Protein AF-A0A0G1J359-F1 (afdb_monomer_lite)

Radius of gyration: 25.34 Å; chains: 1; bounding box: 53×38×70 Å

Foldseek 3Di:
DVVCVVVVVVVVVVVVVVVVVVCVVPVLLFLLCLLVVVVVVCVVPVVPDDPVNVVLVCLLCCLSCQLVPDQFPQDSVVSPVSNVSNNVSSNVSSVVSLVVVLVPDPDPVVNVCSVVVSCVRPVVVVVVVVCVVDPPADQEDADVVNLVVLVVLLPDDADAAEDQQADQVLLVVCNVPPPDYQSNDLADPVSCVSNVHHYQDGRNRVCVRVVHPCVVSNVVSVVVVVVVVVD

Structure (mmCIF, N/CA/C/O backbone):
data_AF-A0A0G1J359-F1
#
_entry.id   AF-A0A0G1J359-F1
#
loop_
_atom_site.group_PDB
_atom_site.id
_atom_site.type_symbol
_atom_site.label_atom_id
_atom_site.label_alt_id
_atom_site.label_comp_id
_atom_site.label_asym_id
_atom_site.label_entity_id
_atom_site.label_seq_id
_atom_site.pdbx_PDB_ins_code
_atom_site.Cartn_x
_atom_site.Cartn_y
_atom_site.Cartn_z
_atom_site.occupancy
_atom_site.B_iso_or_equiv
_atom_site.auth_seq_id
_atom_site.auth_comp_id
_atom_site.auth_asym_id
_atom_site.auth_atom_id
_atom_site.pdbx_PDB_model_num
ATOM 1 N N . MET A 1 1 ? 18.765 -4.773 14.993 1.00 67.62 1 MET A N 1
ATOM 2 C CA . MET A 1 1 ? 18.042 -6.062 14.861 1.00 67.62 1 MET A CA 1
ATOM 3 C C . MET A 1 1 ? 18.824 -7.062 14.023 1.00 67.62 1 MET A C 1
ATOM 5 O O . MET A 1 1 ? 19.203 -8.093 14.563 1.00 67.62 1 MET A O 1
ATOM 9 N N . THR A 1 2 ? 19.159 -6.736 12.770 1.00 75.12 2 THR A N 1
ATOM 10 C CA . THR A 1 2 ? 19.941 -7.606 11.869 1.00 75.12 2 THR A CA 1
ATOM 11 C C . THR A 1 2 ? 21.286 -8.022 12.468 1.00 75.12 2 THR A C 1
ATOM 13 O O . THR A 1 2 ? 21.625 -9.195 12.429 1.00 75.12 2 THR A O 1
ATOM 16 N N . ASN A 1 3 ? 21.981 -7.113 13.161 1.00 83.50 3 ASN A N 1
ATOM 17 C CA . ASN A 1 3 ? 23.259 -7.413 13.824 1.00 83.50 3 ASN A CA 1
ATOM 18 C C . ASN A 1 3 ? 23.142 -8.467 14.944 1.00 83.50 3 ASN A C 1
ATOM 20 O O . ASN A 1 3 ? 24.061 -9.255 15.128 1.00 83.50 3 ASN A O 1
ATOM 24 N N . TYR A 1 4 ? 22.016 -8.531 15.672 1.00 87.12 4 TYR A N 1
ATOM 25 C CA . TYR A 1 4 ? 21.808 -9.559 16.707 1.00 87.12 4 TYR A CA 1
ATOM 26 C C . TYR A 1 4 ? 21.518 -10.928 16.098 1.00 87.12 4 TYR A C 1
ATOM 28 O O . TYR A 1 4 ? 21.987 -11.933 16.621 1.00 87.12 4 TYR A O 1
ATOM 36 N N . ARG A 1 5 ? 20.785 -10.960 14.978 1.00 83.69 5 ARG A N 1
ATOM 37 C CA . ARG A 1 5 ? 20.551 -12.185 14.208 1.00 83.69 5 ARG A CA 1
ATOM 38 C C . ARG A 1 5 ? 21.849 -12.696 13.578 1.00 83.69 5 ARG A C 1
ATOM 40 O O . ARG A 1 5 ? 22.154 -13.869 13.723 1.00 83.69 5 ARG A O 1
ATOM 47 N N . LEU A 1 6 ? 22.627 -11.815 12.944 1.00 86.44 6 LEU A N 1
ATOM 48 C CA . LEU A 1 6 ? 23.925 -12.153 12.344 1.00 86.44 6 LEU A CA 1
ATOM 49 C C . LEU A 1 6 ? 24.953 -12.607 13.392 1.00 86.44 6 LEU A C 1
ATOM 51 O O . LEU A 1 6 ? 25.769 -13.473 13.108 1.00 86.44 6 LEU A O 1
ATOM 55 N N . GLY A 1 7 ? 24.882 -12.069 14.613 1.00 88.12 7 GLY A N 1
ATOM 56 C CA . GLY A 1 7 ? 25.705 -12.502 15.745 1.00 88.12 7 GLY A CA 1
ATOM 57 C C . GLY A 1 7 ? 25.168 -13.710 16.523 1.00 88.12 7 GLY A C 1
ATOM 58 O O . GLY A 1 7 ? 25.724 -14.023 17.570 1.00 88.12 7 GLY A O 1
ATOM 59 N N . ASN A 1 8 ? 24.081 -14.360 16.080 1.00 88.44 8 ASN A N 1
ATOM 60 C CA . ASN A 1 8 ? 23.408 -15.471 16.779 1.00 88.44 8 ASN A CA 1
ATOM 61 C C . ASN A 1 8 ? 22.953 -15.168 18.228 1.00 88.44 8 ASN A C 1
ATOM 63 O O . ASN A 1 8 ? 22.734 -16.077 19.030 1.00 88.44 8 ASN A O 1
ATOM 67 N N . ILE A 1 9 ? 22.743 -13.894 18.580 1.00 93.50 9 ILE A N 1
ATOM 68 C CA . ILE A 1 9 ? 22.302 -13.467 19.918 1.00 93.50 9 ILE A CA 1
ATOM 69 C C . ILE A 1 9 ? 20.769 -13.406 19.959 1.00 93.50 9 ILE A C 1
ATOM 71 O O . ILE A 1 9 ? 20.152 -12.335 19.978 1.00 93.50 9 ILE A O 1
ATOM 75 N N . TRP A 1 10 ? 20.133 -14.576 19.985 1.00 89.94 10 TRP A N 1
ATOM 76 C CA . TRP A 1 10 ? 18.672 -14.703 19.915 1.00 89.94 10 TRP A CA 1
ATOM 77 C C . TRP A 1 10 ? 17.932 -14.071 21.096 1.00 89.94 10 TRP A C 1
ATOM 79 O O . TRP A 1 10 ? 16.883 -13.458 20.897 1.00 89.94 10 TRP A O 1
ATOM 89 N N . ALA A 1 11 ? 18.522 -14.111 22.294 1.00 92.75 11 ALA A N 1
ATOM 90 C CA . ALA A 1 11 ? 17.959 -13.490 23.495 1.00 92.75 11 ALA A CA 1
ATOM 91 C C . ALA A 1 11 ? 17.727 -11.974 23.344 1.00 92.75 11 ALA A C 1
ATOM 93 O O . ALA A 1 11 ? 16.804 -11.431 23.941 1.00 92.75 11 ALA A O 1
ATOM 94 N N . LYS A 1 12 ? 18.537 -11.288 22.521 1.00 90.44 12 LYS A N 1
ATOM 95 C CA . LYS A 1 12 ? 18.349 -9.864 22.183 1.00 90.44 12 LYS A CA 1
ATOM 96 C C . LYS A 1 12 ? 17.575 -9.674 20.882 1.00 90.44 12 LYS A C 1
ATOM 98 O O . LYS A 1 12 ? 16.849 -8.692 20.741 1.00 90.44 12 LYS A O 1
ATOM 103 N N . ALA A 1 13 ? 17.718 -10.596 19.930 1.00 90.88 13 ALA A N 1
ATOM 104 C CA . ALA A 1 13 ? 17.029 -10.515 18.649 1.00 90.88 13 ALA A CA 1
ATOM 105 C C . ALA A 1 13 ? 15.505 -10.611 18.813 1.00 90.88 13 ALA A C 1
ATOM 107 O O . ALA A 1 13 ? 14.798 -9.759 18.281 1.00 90.88 13 ALA A O 1
ATOM 108 N N . VAL A 1 14 ? 15.003 -11.594 19.572 1.00 92.19 14 VAL A N 1
ATOM 109 C CA . VAL A 1 14 ? 13.556 -11.835 19.720 1.00 92.19 14 VAL A CA 1
ATOM 110 C C . VAL A 1 14 ? 12.824 -10.620 20.310 1.00 92.19 14 VAL A C 1
ATOM 112 O O . VAL A 1 14 ? 11.906 -10.131 19.650 1.00 92.19 14 VAL A O 1
ATOM 115 N N . PRO A 1 15 ? 13.233 -10.045 21.462 1.00 93.94 15 PRO A N 1
ATOM 116 C CA . PRO A 1 15 ? 12.584 -8.845 21.989 1.00 93.94 15 PRO A CA 1
ATOM 117 C C . PRO A 1 15 ? 12.660 -7.657 21.028 1.00 93.94 15 PRO A C 1
ATOM 119 O O . PRO A 1 15 ? 11.689 -6.922 20.887 1.00 93.94 15 PRO A O 1
ATOM 122 N N . ALA A 1 16 ? 13.783 -7.481 20.324 1.00 92.81 16 ALA A N 1
ATOM 123 C CA . ALA A 1 16 ? 13.933 -6.380 19.378 1.00 92.81 16 ALA A CA 1
ATOM 124 C C . ALA A 1 16 ? 12.963 -6.501 18.188 1.00 92.81 16 ALA A C 1
ATOM 126 O O . ALA A 1 16 ? 12.346 -5.508 17.806 1.00 92.81 16 ALA A O 1
ATOM 127 N N . TYR A 1 17 ? 12.777 -7.709 17.642 1.00 90.94 17 TYR A N 1
ATOM 128 C CA . TYR A 1 17 ? 11.781 -7.961 16.596 1.00 90.94 17 TYR A CA 1
ATOM 129 C C . TYR A 1 17 ? 10.345 -7.797 17.104 1.00 90.94 17 TYR A C 1
ATOM 131 O O . TYR A 1 17 ? 9.524 -7.230 16.389 1.00 90.94 17 TYR A O 1
ATOM 139 N N . LEU A 1 18 ? 10.041 -8.221 18.336 1.00 91.69 18 LEU A N 1
ATOM 140 C CA . LEU A 1 18 ? 8.723 -8.006 18.945 1.00 91.69 18 LEU A CA 1
ATOM 141 C C . LEU A 1 18 ? 8.413 -6.517 19.133 1.00 91.69 18 LEU A C 1
ATOM 143 O O . LEU A 1 18 ? 7.304 -6.084 18.837 1.00 91.69 18 LEU A O 1
ATOM 147 N N . VAL A 1 19 ? 9.392 -5.721 19.571 1.00 94.19 19 VAL A N 1
ATOM 148 C CA . VAL A 1 19 ? 9.241 -4.263 19.692 1.00 94.19 19 VAL A CA 1
ATOM 149 C C . VAL A 1 19 ? 9.030 -3.628 18.320 1.00 94.19 19 VAL A C 1
ATOM 151 O O . VAL A 1 19 ? 8.120 -2.820 18.162 1.00 94.19 19 VAL A O 1
ATOM 154 N N . ALA A 1 20 ? 9.812 -4.014 17.311 1.00 91.56 20 ALA A N 1
ATOM 155 C CA . ALA A 1 20 ? 9.628 -3.506 15.954 1.00 91.56 20 ALA A CA 1
ATOM 156 C C . ALA A 1 20 ? 8.256 -3.877 15.378 1.00 91.56 20 ALA A C 1
ATOM 158 O O . ALA A 1 20 ? 7.594 -3.029 14.782 1.00 91.56 20 ALA A O 1
ATOM 159 N N . PHE A 1 21 ? 7.800 -5.108 15.613 1.00 89.56 21 PHE A N 1
ATOM 160 C CA . PHE A 1 21 ? 6.461 -5.545 15.240 1.00 89.56 21 PHE A CA 1
ATOM 161 C C . PHE A 1 21 ? 5.382 -4.739 15.968 1.00 89.56 21 PHE A C 1
ATOM 163 O O . PHE A 1 21 ? 4.437 -4.287 15.333 1.00 89.56 21 PHE A O 1
ATOM 170 N N . ALA A 1 22 ? 5.531 -4.496 17.271 1.00 91.88 22 ALA A N 1
ATOM 171 C CA . ALA A 1 22 ? 4.583 -3.696 18.040 1.00 91.88 22 ALA A CA 1
ATOM 172 C C . ALA A 1 22 ? 4.518 -2.247 17.535 1.00 91.88 22 ALA A C 1
ATOM 174 O O . ALA A 1 22 ? 3.424 -1.720 17.349 1.00 91.88 22 ALA A O 1
ATOM 175 N N . ILE A 1 23 ? 5.667 -1.623 17.253 1.00 93.12 23 ILE A N 1
ATOM 176 C CA . ILE A 1 23 ? 5.738 -0.277 16.665 1.00 93.12 23 ILE A CA 1
ATOM 177 C C . ILE A 1 23 ? 5.053 -0.260 15.298 1.00 93.12 23 ILE A C 1
ATOM 179 O O . ILE A 1 23 ? 4.238 0.622 15.039 1.00 93.12 23 ILE A O 1
ATOM 183 N N . PHE A 1 24 ? 5.341 -1.242 14.442 1.00 90.25 24 PHE A N 1
ATOM 184 C CA . PHE A 1 24 ? 4.700 -1.370 13.137 1.00 90.25 24 PHE A CA 1
ATOM 185 C C . PHE A 1 24 ? 3.180 -1.534 13.272 1.00 90.25 24 PHE A C 1
ATOM 187 O O . PHE A 1 24 ? 2.424 -0.784 12.658 1.00 90.25 24 PHE A O 1
ATOM 194 N N . TRP A 1 25 ? 2.723 -2.473 14.099 1.00 90.12 25 TRP A N 1
ATOM 195 C CA . TRP A 1 25 ? 1.307 -2.785 14.269 1.00 90.12 25 TRP A CA 1
ATOM 196 C C . TRP A 1 25 ? 0.531 -1.602 14.850 1.00 90.12 25 TRP A C 1
ATOM 198 O O . TRP A 1 25 ? -0.451 -1.153 14.263 1.00 90.12 25 TRP A O 1
ATOM 208 N N . VAL A 1 26 ? 0.992 -1.051 15.976 1.00 90.81 26 VAL A N 1
ATOM 209 C CA . VAL A 1 26 ? 0.337 0.078 16.653 1.00 90.81 26 VAL A CA 1
ATOM 210 C C . VAL A 1 26 ? 0.420 1.343 15.803 1.00 90.81 26 VAL A C 1
ATOM 212 O O . VAL A 1 26 ? -0.586 2.033 15.636 1.00 90.81 26 VAL A O 1
ATOM 215 N N . GLY A 1 27 ? 1.590 1.618 15.222 1.00 89.44 27 GLY A N 1
ATOM 216 C CA . GLY A 1 27 ? 1.817 2.785 14.375 1.00 89.44 27 GLY A CA 1
ATOM 217 C C . GLY A 1 27 ? 0.905 2.803 13.152 1.00 89.44 27 GLY A C 1
ATOM 218 O O . GLY A 1 27 ? 0.300 3.831 12.861 1.00 89.44 27 GLY A O 1
ATOM 219 N N . ASN A 1 28 ? 0.730 1.662 12.478 1.00 89.88 28 ASN A N 1
ATOM 220 C CA . ASN A 1 28 ? -0.157 1.592 11.316 1.00 89.88 28 ASN A CA 1
ATOM 221 C C . ASN A 1 28 ? -1.649 1.549 11.687 1.00 89.88 28 ASN A C 1
ATOM 223 O O . ASN A 1 28 ? -2.484 2.013 10.909 1.00 89.88 28 ASN A O 1
ATOM 227 N N . MET A 1 29 ? -2.019 1.017 12.857 1.00 92.12 29 MET A N 1
ATOM 228 C CA . MET A 1 29 ? -3.419 1.021 13.300 1.00 92.12 29 MET A CA 1
ATOM 229 C C . MET A 1 29 ? -3.933 2.447 13.548 1.00 92.12 29 MET A C 1
ATOM 231 O O . MET A 1 29 ? -5.082 2.755 13.212 1.00 92.12 29 MET A O 1
ATOM 235 N N . GLY A 1 30 ? -3.100 3.337 14.096 1.00 92.31 30 GLY A N 1
ATOM 236 C CA . GLY A 1 30 ? -3.518 4.692 14.463 1.00 92.31 30 GLY A CA 1
ATOM 237 C C . GLY A 1 30 ? -4.715 4.663 15.423 1.00 92.31 30 GLY A C 1
ATOM 238 O O . GLY A 1 30 ? -4.771 3.845 16.341 1.00 92.31 30 GLY A O 1
ATOM 239 N N . THR A 1 31 ? -5.733 5.495 15.185 1.00 94.19 31 THR A N 1
ATOM 240 C CA . THR A 1 31 ? -6.965 5.520 16.004 1.00 94.19 31 THR A CA 1
ATOM 241 C C . THR A 1 31 ? -7.802 4.241 15.915 1.00 94.19 31 THR A C 1
ATOM 243 O O . THR A 1 31 ? -8.645 3.992 16.777 1.00 94.19 31 THR A O 1
ATOM 246 N N . ARG A 1 32 ? -7.536 3.362 14.939 1.00 95.38 32 ARG A N 1
ATOM 247 C CA . ARG A 1 32 ? -8.239 2.076 14.790 1.00 95.38 32 ARG A CA 1
ATOM 248 C C . ARG A 1 32 ? -7.941 1.107 15.934 1.00 95.38 32 ARG A C 1
ATOM 250 O O . ARG A 1 32 ? -8.687 0.151 16.132 1.00 95.38 32 ARG A O 1
ATOM 257 N N . ILE A 1 33 ? -6.901 1.371 16.727 1.00 95.38 33 ILE A N 1
ATOM 258 C CA . ILE A 1 33 ? -6.563 0.577 17.913 1.00 95.38 33 ILE A CA 1
ATOM 259 C C . ILE A 1 33 ? -7.680 0.565 18.972 1.00 95.38 33 ILE A C 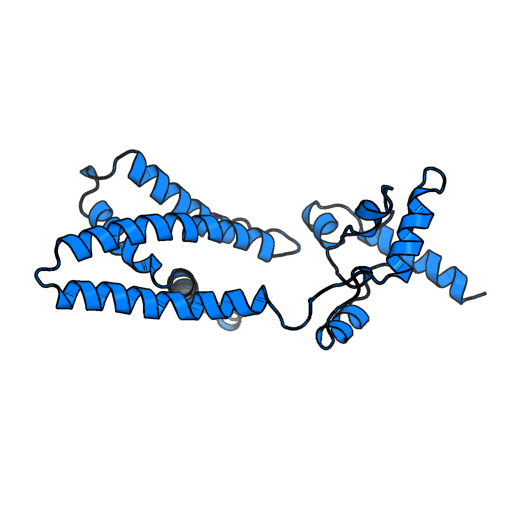1
ATOM 261 O O . ILE A 1 33 ? -7.743 -0.346 19.791 1.00 95.38 33 ILE A O 1
ATOM 265 N N . ILE A 1 34 ? -8.626 1.513 18.922 1.00 95.69 34 ILE A N 1
ATOM 266 C CA . ILE A 1 34 ? -9.806 1.539 19.805 1.00 95.69 34 ILE A CA 1
ATOM 267 C C . ILE A 1 34 ? -10.619 0.232 19.704 1.00 95.69 34 ILE A C 1
ATOM 269 O O . ILE A 1 34 ? -11.219 -0.196 20.694 1.00 95.69 34 ILE A O 1
ATOM 273 N N . LYS A 1 35 ? -10.588 -0.463 18.555 1.00 95.94 35 LYS A N 1
ATOM 274 C CA . LYS A 1 35 ? -11.260 -1.763 18.374 1.00 95.94 35 LYS A CA 1
ATOM 275 C C . LYS A 1 35 ? -10.821 -2.828 19.381 1.00 95.94 35 LYS A C 1
ATOM 277 O O . LYS A 1 35 ? -11.595 -3.738 19.665 1.00 95.94 35 LYS A O 1
ATOM 282 N N . GLU A 1 36 ? -9.599 -2.739 19.915 1.00 94.62 36 GLU A N 1
ATOM 283 C CA . GLU A 1 36 ? -9.033 -3.772 20.789 1.00 94.62 36 GLU A CA 1
ATOM 284 C C . GLU A 1 36 ? -9.843 -3.929 22.086 1.00 94.62 36 GLU A C 1
ATOM 286 O O . GLU A 1 36 ? -9.837 -4.988 22.707 1.00 94.62 36 GLU A O 1
ATOM 291 N N . ILE A 1 37 ? -10.649 -2.925 22.452 1.00 94.44 37 ILE A N 1
ATOM 292 C CA . ILE A 1 37 ? -11.632 -3.013 23.542 1.00 94.44 37 ILE A CA 1
ATOM 293 C C . ILE A 1 37 ? -12.679 -4.107 23.267 1.00 94.44 37 ILE A C 1
ATOM 295 O O . ILE A 1 37 ? -13.064 -4.839 24.186 1.00 94.44 37 ILE A O 1
ATOM 299 N N . LEU A 1 38 ? -13.149 -4.229 22.020 1.00 94.12 38 LEU A N 1
ATOM 300 C CA . LEU A 1 38 ? -14.085 -5.278 21.604 1.00 94.12 38 LEU A CA 1
ATOM 301 C C . LEU A 1 38 ? -13.384 -6.634 21.561 1.00 94.12 38 LEU A C 1
ATOM 303 O O . LEU A 1 38 ? -13.887 -7.592 22.144 1.00 94.12 38 LEU A O 1
ATOM 307 N N . VAL A 1 39 ? -12.185 -6.686 20.972 1.00 91.94 39 VAL A N 1
ATOM 308 C CA . VAL A 1 39 ? -11.367 -7.907 20.897 1.00 91.94 39 VAL A CA 1
ATOM 309 C C . VAL A 1 39 ? -11.106 -8.472 22.294 1.00 91.94 39 VAL A C 1
ATOM 311 O O . VAL A 1 39 ? -11.365 -9.646 22.553 1.00 91.94 39 VAL A O 1
ATOM 314 N N . TRP A 1 40 ? -10.701 -7.630 23.245 1.00 93.12 40 TRP A N 1
ATOM 315 C CA . TRP A 1 40 ? -10.479 -8.032 24.633 1.00 93.12 40 TRP A CA 1
ATOM 316 C C . TRP A 1 40 ? -11.750 -8.549 25.318 1.00 93.12 40 TRP A C 1
ATOM 318 O O . TRP A 1 40 ? -11.707 -9.501 26.102 1.00 93.12 40 TRP A O 1
ATOM 328 N N . ARG A 1 41 ? -12.910 -7.955 25.014 1.00 92.31 41 ARG A N 1
ATOM 329 C CA . ARG A 1 41 ? -14.206 -8.416 25.532 1.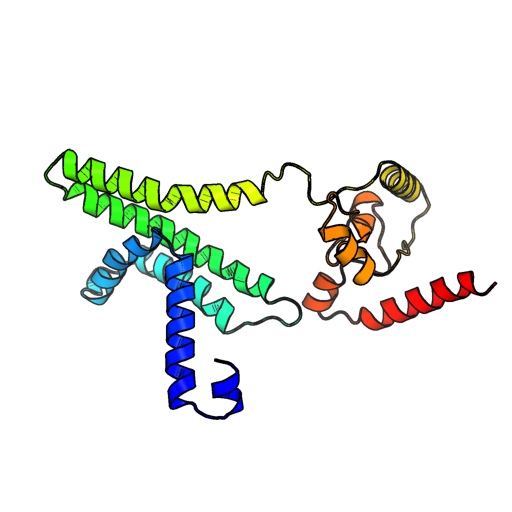00 92.31 41 ARG A CA 1
ATOM 330 C C . ARG A 1 41 ? -14.570 -9.797 24.990 1.00 92.31 41 ARG A C 1
ATOM 332 O O . ARG A 1 41 ? -15.090 -10.610 25.755 1.00 92.31 41 ARG A O 1
ATOM 339 N N . TRP A 1 42 ? -14.302 -10.050 23.712 1.00 93.56 42 TRP A N 1
ATOM 340 C CA . TRP A 1 42 ? -14.519 -11.344 23.067 1.00 93.56 42 TRP A CA 1
ATOM 341 C C . TRP A 1 42 ? -13.583 -12.419 23.619 1.00 93.56 42 TRP A C 1
ATOM 343 O O . TRP A 1 42 ? -14.054 -13.503 23.947 1.00 93.56 42 TRP A O 1
ATOM 353 N N . ILE A 1 43 ? -12.305 -12.094 23.844 1.00 91.25 43 ILE A N 1
ATOM 354 C CA . ILE A 1 43 ? -11.343 -12.997 24.500 1.00 91.25 43 ILE A CA 1
ATOM 355 C C . ILE A 1 43 ? -11.835 -13.392 25.900 1.00 91.25 43 ILE A C 1
ATOM 357 O O . ILE A 1 43 ? -11.809 -14.566 26.260 1.00 91.25 43 ILE A O 1
ATOM 361 N N . LYS A 1 44 ? -12.332 -12.429 26.689 1.00 94.19 44 LYS A N 1
ATOM 362 C CA . LYS A 1 44 ? -12.863 -12.699 28.037 1.00 94.19 44 LYS A CA 1
ATOM 363 C C . LYS A 1 44 ? -14.189 -13.454 28.042 1.00 94.19 44 LYS A C 1
ATOM 365 O O . LYS A 1 44 ? -14.486 -14.135 29.016 1.00 94.19 44 LYS A O 1
ATOM 370 N N . ASN A 1 45 ? -15.007 -13.302 27.003 1.00 93.12 45 ASN A N 1
ATOM 371 C CA . ASN A 1 45 ? -16.322 -13.934 26.905 1.00 93.12 45 ASN A CA 1
ATOM 372 C C . ASN A 1 45 ? -16.540 -14.539 25.510 1.00 93.12 45 ASN A C 1
ATOM 374 O O . ASN A 1 45 ? -17.327 -13.990 24.731 1.00 93.12 45 ASN A O 1
ATOM 378 N N . PRO A 1 46 ? -15.925 -15.697 25.209 1.00 89.56 46 PRO A N 1
ATOM 379 C CA . PRO A 1 46 ? -15.990 -16.309 23.880 1.00 89.56 46 PRO A CA 1
ATOM 380 C C . PRO A 1 46 ? -17.414 -16.651 23.428 1.00 89.56 46 PRO A C 1
ATOM 382 O O . PRO A 1 46 ? -17.707 -16.646 22.241 1.00 89.56 46 PRO A O 1
ATOM 385 N N . LYS A 1 47 ? -18.342 -16.861 24.373 1.00 89.00 47 LYS A N 1
ATOM 386 C CA . LYS A 1 47 ? -19.770 -17.101 24.092 1.00 89.00 47 LYS A CA 1
ATOM 387 C C . LYS A 1 47 ? -20.467 -15.941 23.365 1.00 89.00 47 LYS A C 1
ATOM 389 O O . LYS A 1 47 ? -21.574 -16.122 22.879 1.00 89.00 47 LYS A O 1
ATOM 394 N N . LYS A 1 48 ? -19.861 -14.748 23.337 1.00 83.75 48 LYS A N 1
ATOM 395 C CA . LYS A 1 48 ? -20.376 -13.564 22.629 1.00 83.75 48 LYS A CA 1
ATOM 396 C C . LYS A 1 48 ? -19.865 -13.448 21.190 1.00 83.75 48 LYS A C 1
ATOM 398 O O . LYS A 1 48 ? -20.188 -12.468 20.531 1.00 83.75 48 LYS A O 1
ATOM 403 N N . ILE A 1 49 ? -19.042 -14.390 20.738 1.00 91.81 49 ILE A N 1
ATOM 404 C CA . ILE A 1 49 ? -18.499 -14.414 19.383 1.00 91.81 49 ILE A CA 1
ATOM 405 C C . ILE A 1 49 ? -19.510 -15.139 18.493 1.00 91.81 49 ILE A C 1
ATOM 407 O O . ILE A 1 49 ? -19.683 -16.352 18.606 1.00 91.81 49 ILE A O 1
ATOM 411 N N . GLY A 1 50 ? -20.200 -14.389 17.638 1.00 93.75 50 GLY A N 1
ATOM 412 C CA . GLY A 1 50 ? -21.043 -14.923 16.582 1.00 93.75 50 GLY A CA 1
ATOM 413 C C . GLY A 1 50 ? -20.292 -15.026 15.256 1.00 93.75 50 GLY A C 1
ATOM 414 O O . GLY A 1 50 ? -19.090 -14.774 15.157 1.00 93.75 50 GLY A O 1
ATOM 415 N N . PHE A 1 51 ? -21.026 -15.385 14.204 1.00 95.44 51 PHE A N 1
ATOM 416 C CA . PHE A 1 51 ? -20.481 -15.494 12.849 1.00 95.44 51 PHE A CA 1
ATOM 417 C C . PHE A 1 51 ? -19.838 -14.185 12.363 1.00 95.44 51 PHE A C 1
ATOM 419 O O . PHE A 1 51 ? -18.770 -14.208 11.754 1.00 95.44 51 PHE A O 1
ATOM 426 N N . VAL A 1 52 ? -20.467 -13.044 12.664 1.00 94.19 52 VAL A N 1
ATOM 427 C CA . VAL A 1 52 ? -19.982 -11.725 12.241 1.00 94.19 52 VAL A CA 1
ATOM 428 C C . VAL A 1 52 ? -18.632 -11.424 12.888 1.00 94.19 52 VAL A C 1
ATOM 430 O O . VAL A 1 52 ? -17.687 -11.063 12.194 1.00 94.19 52 VAL A O 1
ATOM 433 N N . GLU A 1 53 ? -18.493 -11.629 14.197 1.00 93.56 53 GLU A N 1
ATOM 434 C CA . GLU A 1 53 ? -17.232 -11.403 14.905 1.00 93.56 53 GLU A CA 1
ATOM 435 C C . GLU A 1 53 ? -16.113 -12.294 14.363 1.00 93.56 53 GLU A C 1
ATOM 437 O O . GLU A 1 53 ? -15.014 -11.798 14.111 1.00 93.56 53 GLU A O 1
ATOM 442 N N . VAL A 1 54 ? -16.397 -13.581 14.121 1.00 94.62 54 VAL A N 1
ATOM 443 C CA . VAL A 1 54 ? -15.429 -14.500 13.500 1.00 94.62 54 VAL A CA 1
ATOM 444 C C . VAL A 1 54 ? -14.994 -13.975 12.139 1.00 94.62 54 VAL A C 1
ATOM 446 O O . VAL A 1 54 ? -13.797 -13.883 11.891 1.00 94.62 54 VAL A O 1
ATOM 449 N N . PHE A 1 55 ? -15.934 -13.567 11.285 1.00 95.56 55 PHE A N 1
ATOM 450 C CA . PHE A 1 55 ? -15.630 -13.032 9.960 1.00 95.56 55 PHE A CA 1
ATOM 451 C C . PHE A 1 55 ? -14.668 -11.834 10.021 1.00 95.56 55 PHE A C 1
ATOM 453 O O . PHE A 1 55 ? -13.632 -11.837 9.353 1.00 95.56 55 PHE A O 1
ATOM 460 N N . PHE A 1 56 ? -14.950 -10.839 10.871 1.00 95.56 56 PHE A N 1
ATOM 461 C CA . PHE A 1 56 ? -14.070 -9.677 11.030 1.00 95.56 56 PHE A CA 1
ATOM 462 C C . PHE A 1 56 ? -12.693 -10.062 11.588 1.00 95.56 56 PHE A C 1
ATOM 464 O O . PHE A 1 56 ? -11.674 -9.596 11.076 1.00 95.56 56 PHE A O 1
ATOM 471 N N . ILE A 1 57 ? -12.644 -10.913 12.620 1.00 93.50 57 ILE A N 1
ATOM 472 C CA . ILE A 1 57 ? -11.382 -11.369 13.219 1.00 93.50 57 ILE A CA 1
ATOM 473 C C . ILE A 1 57 ? -10.547 -12.114 12.177 1.00 93.50 57 ILE A C 1
ATOM 475 O O . ILE A 1 57 ? -9.363 -11.818 12.034 1.00 93.50 57 ILE A O 1
ATOM 479 N N . SER A 1 58 ? -11.151 -13.027 11.415 1.00 94.44 58 SER A N 1
ATOM 480 C CA . SER A 1 58 ? -10.468 -13.783 10.369 1.00 94.44 58 SER A CA 1
ATOM 481 C C . SER A 1 58 ? -9.850 -12.864 9.322 1.00 94.44 58 SER A C 1
ATOM 483 O O . SER A 1 58 ? -8.682 -13.039 8.999 1.00 94.44 58 SER A O 1
ATOM 485 N N . LEU A 1 59 ? -10.566 -11.845 8.839 1.00 95.44 59 LEU A N 1
ATOM 486 C CA . LEU A 1 59 ? -10.020 -10.914 7.844 1.00 95.44 59 LEU A CA 1
ATOM 487 C C . LEU A 1 59 ? -8.891 -10.040 8.398 1.00 95.44 59 LEU A C 1
ATOM 489 O O . LEU A 1 59 ? -7.904 -9.800 7.704 1.00 95.44 59 LEU A O 1
ATOM 493 N N . ILE A 1 60 ? -8.996 -9.605 9.655 1.00 95.12 60 ILE A N 1
ATOM 494 C CA . ILE A 1 60 ? -7.940 -8.836 10.327 1.00 95.12 60 ILE A CA 1
ATOM 495 C C . ILE A 1 60 ? -6.687 -9.692 10.527 1.00 95.12 60 ILE A C 1
ATOM 497 O O . ILE A 1 60 ? -5.575 -9.241 10.250 1.00 95.12 60 ILE A O 1
ATOM 501 N N . VAL A 1 61 ? -6.864 -10.927 10.999 1.00 93.12 61 VAL A N 1
ATOM 502 C CA . VAL A 1 61 ? -5.768 -11.862 11.263 1.00 93.12 61 VAL A CA 1
ATOM 503 C C . VAL A 1 61 ? -5.123 -12.302 9.957 1.00 93.12 61 VAL A C 1
ATOM 505 O O . VAL A 1 61 ? -3.915 -12.175 9.823 1.00 93.12 61 VAL A O 1
ATOM 508 N N . ILE A 1 62 ? -5.896 -12.748 8.967 1.00 92.69 62 ILE A N 1
ATOM 509 C CA . ILE A 1 62 ? -5.366 -13.174 7.666 1.00 92.69 62 ILE A CA 1
ATOM 510 C C . ILE A 1 62 ? -4.689 -11.992 6.969 1.00 92.69 62 ILE A C 1
ATOM 512 O O . ILE A 1 62 ? -3.533 -12.114 6.581 1.00 92.69 62 ILE A O 1
ATOM 516 N N . GLY A 1 63 ? -5.338 -10.828 6.879 1.00 92.69 63 GLY A N 1
ATOM 517 C CA . GLY A 1 63 ? -4.744 -9.643 6.248 1.00 92.69 63 GLY A CA 1
ATOM 518 C C . GLY A 1 63 ? -3.480 -9.143 6.955 1.00 92.69 63 GLY A C 1
ATOM 519 O O . GLY A 1 63 ? -2.579 -8.618 6.310 1.00 92.69 63 GLY A O 1
ATOM 520 N N . GLY A 1 64 ? -3.382 -9.324 8.276 1.00 90.06 64 GLY A N 1
ATOM 521 C CA . GLY A 1 64 ? -2.202 -8.952 9.057 1.00 90.06 64 GLY A CA 1
ATOM 522 C C . GLY A 1 64 ? -1.068 -9.979 9.004 1.00 90.06 64 GLY A C 1
ATOM 523 O O . GLY A 1 64 ? 0.097 -9.600 8.917 1.00 90.06 64 GLY A O 1
ATOM 524 N N . LEU A 1 65 ? -1.402 -11.271 9.067 1.00 88.69 65 LEU A N 1
ATOM 525 C CA . LEU A 1 65 ? -0.439 -12.368 9.156 1.00 88.69 65 LEU A CA 1
ATOM 526 C C . LEU A 1 65 ? 0.050 -12.850 7.789 1.00 88.69 65 LEU A C 1
ATOM 528 O O . LEU A 1 65 ? 1.232 -13.156 7.668 1.00 88.69 65 LEU A O 1
ATOM 532 N N . MET A 1 66 ? -0.809 -12.904 6.764 1.00 86.06 66 MET A N 1
ATOM 533 C CA . MET A 1 66 ? -0.422 -13.364 5.420 1.00 86.06 66 MET A CA 1
ATOM 534 C C . MET A 1 66 ? 0.822 -12.643 4.889 1.00 86.06 66 MET A C 1
ATOM 536 O O . MET A 1 66 ? 1.746 -13.338 4.456 1.00 86.06 66 MET A O 1
ATOM 540 N N . PRO A 1 67 ? 0.936 -11.301 5.006 1.00 84.25 67 PRO A N 1
ATOM 541 C CA . PRO A 1 67 ? 2.143 -10.604 4.592 1.00 84.25 67 PRO A CA 1
ATOM 542 C C . PRO A 1 67 ? 3.441 -11.098 5.241 1.00 84.25 67 PRO A C 1
ATOM 544 O O . PRO A 1 67 ? 4.523 -10.961 4.680 1.00 84.25 67 PRO A O 1
ATOM 547 N N . MET A 1 68 ? 3.356 -11.637 6.456 1.00 82.38 68 MET A N 1
ATOM 548 C CA . MET A 1 68 ? 4.531 -12.040 7.224 1.00 82.38 68 MET A CA 1
ATOM 549 C C . MET A 1 68 ? 5.045 -13.427 6.838 1.00 82.38 68 MET A C 1
ATOM 551 O O . MET A 1 68 ? 6.232 -13.697 7.011 1.00 82.38 68 MET A O 1
ATOM 555 N N . PHE A 1 69 ? 4.176 -14.293 6.313 1.00 82.94 69 PHE A N 1
ATOM 556 C CA . PHE A 1 69 ? 4.541 -15.655 5.913 1.00 82.94 69 PHE A CA 1
ATOM 557 C C . PHE A 1 69 ? 4.802 -15.787 4.409 1.00 82.94 69 PHE A C 1
ATOM 559 O O . PHE A 1 69 ? 5.617 -16.614 4.009 1.00 82.94 69 PHE A O 1
ATOM 566 N N . PHE A 1 70 ? 4.157 -14.961 3.580 1.00 80.56 70 PHE A N 1
ATOM 567 C CA . PHE A 1 70 ? 4.204 -15.063 2.118 1.00 80.56 70 PHE A CA 1
ATOM 568 C C . PHE A 1 70 ? 4.935 -13.871 1.487 1.00 80.56 70 PHE A C 1
ATOM 570 O O . PHE A 1 70 ? 4.362 -13.098 0.717 1.00 80.56 70 PHE A O 1
ATOM 577 N N . LEU A 1 71 ? 6.217 -13.711 1.829 1.00 76.38 71 LEU A N 1
ATOM 578 C CA . LEU A 1 71 ? 7.096 -12.743 1.169 1.00 76.38 71 LEU A CA 1
ATOM 579 C C . LEU A 1 71 ? 7.348 -13.179 -0.276 1.00 76.38 71 LEU A C 1
ATOM 581 O O . LEU A 1 71 ? 7.957 -14.220 -0.520 1.00 76.38 71 LEU A O 1
ATOM 585 N N . GLN A 1 72 ? 6.878 -12.376 -1.226 1.00 66.75 72 GLN A N 1
ATOM 586 C CA . GLN A 1 72 ? 7.122 -12.611 -2.641 1.00 66.75 72 GLN A CA 1
ATOM 587 C C . GLN A 1 72 ? 8.544 -12.165 -3.019 1.00 66.75 72 GLN A C 1
ATOM 589 O O . GLN A 1 72 ? 9.040 -11.153 -2.518 1.00 66.75 72 GLN A O 1
ATOM 594 N N . ALA A 1 73 ? 9.201 -12.919 -3.906 1.00 65.06 73 ALA A N 1
ATOM 595 C CA . ALA A 1 73 ? 10.442 -12.479 -4.538 1.00 65.06 73 ALA A CA 1
ATOM 596 C C . ALA A 1 73 ? 10.192 -11.206 -5.377 1.00 65.06 73 ALA A C 1
ATOM 598 O O . ALA A 1 73 ? 9.092 -11.000 -5.889 1.00 65.06 73 ALA A O 1
ATOM 599 N N . GLY A 1 74 ? 11.191 -10.328 -5.470 1.00 64.56 74 GLY A N 1
ATOM 600 C CA . GLY A 1 74 ? 11.103 -9.080 -6.235 1.00 64.56 74 GLY A CA 1
ATOM 601 C C . GLY A 1 74 ? 10.699 -7.868 -5.393 1.00 64.56 74 GLY A C 1
ATOM 602 O O . GLY A 1 74 ? 11.538 -7.009 -5.119 1.00 64.56 74 GLY A O 1
ATOM 603 N N . THR A 1 75 ? 9.439 -7.782 -4.939 1.00 72.81 75 THR A N 1
ATOM 604 C CA . THR A 1 75 ? 8.924 -6.574 -4.257 1.00 72.81 75 THR A CA 1
ATOM 605 C C . THR A 1 75 ? 8.134 -6.867 -2.965 1.00 72.81 75 THR A C 1
ATOM 607 O O . THR A 1 75 ? 6.969 -7.266 -3.005 1.00 72.81 75 THR A O 1
ATOM 610 N N . PRO A 1 76 ? 8.698 -6.560 -1.774 1.00 75.19 76 PRO A N 1
ATOM 611 C CA . PRO A 1 76 ? 7.980 -6.673 -0.495 1.00 75.19 76 PRO A CA 1
ATOM 612 C C . PRO A 1 76 ? 6.695 -5.829 -0.413 1.00 75.19 76 PRO A C 1
ATOM 614 O O . PRO A 1 76 ? 5.842 -6.061 0.445 1.00 75.19 76 PRO A O 1
ATOM 617 N N . TRP A 1 77 ? 6.551 -4.845 -1.306 1.00 76.25 77 TRP A N 1
ATOM 618 C CA . TRP A 1 77 ? 5.374 -3.989 -1.412 1.00 76.25 77 TRP A CA 1
ATOM 619 C C . TRP A 1 77 ? 4.104 -4.759 -1.797 1.00 76.25 77 TRP A C 1
ATOM 621 O O . TRP A 1 77 ? 3.044 -4.494 -1.247 1.00 76.25 77 TRP A O 1
ATOM 631 N N . ASN A 1 78 ? 4.181 -5.767 -2.663 1.00 77.44 78 ASN A N 1
ATOM 632 C CA . ASN A 1 78 ? 2.989 -6.541 -3.035 1.00 77.44 78 ASN A CA 1
ATOM 633 C C . ASN A 1 78 ? 2.433 -7.330 -1.852 1.00 77.44 78 ASN A C 1
ATOM 635 O O . ASN A 1 78 ? 1.228 -7.409 -1.626 1.00 77.44 78 ASN A O 1
ATOM 639 N N . THR A 1 79 ? 3.335 -7.864 -1.039 1.00 80.50 79 THR A N 1
ATOM 640 C CA . THR A 1 79 ? 2.975 -8.596 0.163 1.00 80.50 79 THR A CA 1
ATOM 641 C C . THR A 1 79 ? 2.386 -7.658 1.229 1.00 80.50 79 THR A C 1
ATOM 643 O O . THR A 1 79 ? 1.399 -8.017 1.872 1.00 80.50 79 THR A O 1
ATOM 646 N N . ILE A 1 80 ? 2.909 -6.429 1.392 1.00 86.19 80 ILE A N 1
ATOM 647 C CA . ILE A 1 80 ? 2.373 -5.472 2.381 1.00 86.19 80 ILE A CA 1
ATOM 648 C C . ILE A 1 80 ? 0.971 -4.955 2.026 1.00 86.19 80 ILE A C 1
ATOM 650 O O . ILE A 1 80 ? 0.229 -4.572 2.927 1.00 86.19 80 ILE A O 1
ATOM 654 N N . GLN A 1 81 ? 0.558 -4.998 0.754 1.00 85.69 81 GLN A N 1
ATOM 655 C CA . GLN A 1 81 ? -0.778 -4.556 0.327 1.00 85.69 81 GLN A CA 1
ATOM 656 C C . GLN A 1 81 ? -1.917 -5.327 1.011 1.00 85.69 81 GLN A C 1
ATOM 658 O O . GLN A 1 81 ? -2.962 -4.744 1.303 1.00 85.69 81 GLN A O 1
ATOM 663 N N . PHE A 1 82 ? -1.723 -6.603 1.363 1.00 89.62 82 PHE A N 1
ATOM 664 C CA . PHE A 1 82 ? -2.742 -7.366 2.099 1.00 89.62 82 PHE A CA 1
ATOM 665 C C . PHE A 1 82 ? -3.015 -6.801 3.505 1.00 89.62 82 PHE A C 1
ATOM 667 O O . PHE A 1 82 ? -4.101 -6.994 4.058 1.00 89.62 82 PHE A O 1
ATOM 674 N N . PHE A 1 83 ? -2.081 -6.025 4.063 1.00 92.00 83 PHE A N 1
ATOM 675 C CA . PHE A 1 83 ? -2.269 -5.357 5.347 1.00 92.00 83 PHE A CA 1
ATOM 676 C C . PHE A 1 83 ? -3.402 -4.318 5.311 1.00 92.00 83 PHE A C 1
ATOM 678 O O . PHE A 1 83 ? -4.042 -4.063 6.336 1.00 92.00 83 PHE A O 1
ATOM 685 N N . TYR A 1 84 ? -3.728 -3.766 4.135 1.00 92.56 84 TYR A N 1
ATOM 686 C CA . TYR A 1 84 ? -4.844 -2.830 3.982 1.00 92.56 84 TYR A CA 1
ATOM 687 C C . TYR A 1 84 ? -6.191 -3.447 4.364 1.00 92.56 84 TYR A C 1
ATOM 689 O O . TYR A 1 84 ? -7.025 -2.748 4.941 1.00 92.56 84 TYR A O 1
ATOM 697 N N . TYR A 1 85 ? -6.389 -4.752 4.146 1.00 94.06 85 TYR A N 1
ATOM 698 C CA . TYR A 1 85 ? -7.594 -5.441 4.611 1.00 94.06 85 TYR A CA 1
ATOM 699 C C . TYR A 1 85 ? -7.685 -5.412 6.139 1.00 94.06 85 TYR A C 1
ATOM 701 O O . TYR A 1 85 ? -8.721 -5.041 6.692 1.00 94.06 85 TYR A O 1
ATOM 709 N N . SER A 1 86 ? -6.580 -5.703 6.833 1.00 95.25 86 SER A N 1
ATOM 710 C CA . SER A 1 86 ? -6.537 -5.632 8.295 1.00 95.25 86 SER A CA 1
ATOM 711 C C . SER A 1 86 ? -6.881 -4.236 8.804 1.00 95.25 86 SER A C 1
ATOM 713 O O . SER A 1 86 ? -7.724 -4.101 9.693 1.00 95.25 86 SER A O 1
ATOM 715 N N . LEU A 1 87 ? -6.320 -3.187 8.195 1.00 94.69 87 LEU A N 1
ATOM 716 C CA . LEU A 1 87 ? -6.618 -1.799 8.556 1.00 94.69 87 LEU A CA 1
ATOM 717 C C . LEU A 1 87 ? -8.073 -1.407 8.279 1.00 94.69 87 LEU A C 1
ATOM 719 O O . LEU A 1 87 ? -8.691 -0.737 9.107 1.00 94.69 87 LEU A O 1
ATOM 723 N N . PHE A 1 88 ? -8.638 -1.825 7.148 1.00 96.00 88 PHE A N 1
ATOM 724 C CA . PHE A 1 88 ? -10.013 -1.501 6.776 1.00 96.00 88 PHE A CA 1
ATOM 725 C C . PHE A 1 88 ? -11.024 -2.090 7.767 1.00 96.00 88 PHE A C 1
ATOM 727 O O . PHE A 1 88 ? -11.789 -1.350 8.393 1.00 96.00 88 PHE A O 1
ATOM 734 N N . PHE A 1 89 ? -10.973 -3.406 7.993 1.00 97.06 89 PHE A N 1
ATOM 735 C CA . PHE A 1 89 ? -11.881 -4.085 8.925 1.00 97.06 89 PHE A CA 1
ATOM 736 C C . PHE A 1 89 ? -11.655 -3.642 10.374 1.00 97.06 89 PHE A C 1
ATOM 738 O O . PHE A 1 89 ? -12.608 -3.490 11.141 1.00 97.06 89 PHE A O 1
ATOM 745 N N . SER A 1 90 ? -10.407 -3.334 10.732 1.00 97.06 90 SER A N 1
ATOM 746 C CA . SER A 1 90 ? -10.079 -2.718 12.017 1.00 97.06 90 SER A CA 1
ATOM 747 C C . SER A 1 90 ? -10.731 -1.345 12.193 1.00 97.06 90 SER A C 1
ATOM 749 O O . SER A 1 90 ? -11.206 -1.036 13.284 1.00 97.06 90 SER A O 1
ATOM 751 N N . GLY A 1 91 ? -10.801 -0.534 11.134 1.00 96.19 91 GLY A N 1
ATOM 752 C CA . GLY A 1 91 ? -11.476 0.765 11.155 1.00 96.19 91 GLY A CA 1
ATOM 753 C C . GLY A 1 91 ? -12.978 0.657 11.413 1.00 96.19 91 GLY A C 1
ATOM 754 O O . GLY A 1 91 ? -13.511 1.416 12.221 1.00 96.19 91 GLY A O 1
ATOM 755 N N . ILE A 1 92 ? -13.645 -0.328 10.806 1.00 97.31 92 ILE A N 1
ATOM 756 C CA . ILE A 1 92 ? -15.074 -0.584 11.042 1.00 97.31 92 ILE A CA 1
ATOM 757 C C . ILE A 1 92 ? -15.316 -0.940 12.515 1.00 97.31 92 ILE A C 1
ATOM 759 O O . ILE A 1 92 ? -16.142 -0.309 13.177 1.00 97.31 92 ILE A O 1
ATOM 763 N N . LEU A 1 93 ? -14.557 -1.897 13.062 1.00 96.94 93 LEU A N 1
ATOM 764 C CA . LEU A 1 93 ? -14.690 -2.285 14.471 1.00 96.94 93 LEU A CA 1
ATOM 765 C C . LEU A 1 93 ? -14.336 -1.145 15.433 1.00 96.94 93 LEU A C 1
ATOM 767 O O . LEU A 1 93 ? -14.954 -1.022 16.488 1.00 96.94 93 LEU A O 1
ATOM 771 N N . ALA A 1 94 ? -13.373 -0.293 15.077 1.00 97.06 94 ALA A N 1
ATOM 772 C CA . ALA A 1 94 ? -13.043 0.888 15.865 1.00 97.06 94 ALA A CA 1
ATOM 773 C C . ALA A 1 94 ? -14.213 1.880 15.917 1.00 97.06 94 ALA A C 1
ATOM 775 O O . ALA A 1 94 ? -14.479 2.439 16.978 1.00 97.06 94 ALA A O 1
ATOM 776 N N . GLY A 1 95 ? -14.948 2.050 14.813 1.00 96.62 95 GLY A N 1
ATOM 777 C CA . GLY A 1 95 ? -16.174 2.849 14.775 1.00 96.62 95 GLY A CA 1
ATOM 778 C C . GLY A 1 95 ? -17.263 2.296 15.697 1.00 96.62 95 GLY A C 1
ATOM 779 O O . GLY A 1 95 ? -17.847 3.049 16.477 1.00 96.62 95 GLY A O 1
ATOM 780 N N . VAL A 1 96 ? -17.481 0.976 15.681 1.00 96.38 96 VAL A N 1
ATOM 781 C CA . VAL A 1 96 ? -18.417 0.300 16.602 1.00 96.38 96 VAL A CA 1
ATOM 782 C C . VAL A 1 96 ? -17.993 0.509 18.058 1.00 96.38 96 VAL A C 1
ATOM 784 O O . VAL A 1 96 ? -18.799 0.927 18.890 1.00 96.38 96 VAL A O 1
ATOM 787 N N . ALA A 1 97 ? -16.714 0.279 18.364 1.00 96.75 97 ALA A N 1
ATOM 788 C CA . ALA A 1 97 ? -16.157 0.459 19.701 1.00 96.75 97 ALA A CA 1
ATOM 789 C C . ALA A 1 97 ? -16.312 1.907 20.192 1.00 96.75 97 ALA A C 1
ATOM 791 O O . ALA A 1 97 ? -16.760 2.135 21.315 1.00 96.75 97 ALA A O 1
ATOM 792 N N . LEU A 1 98 ? -15.999 2.888 19.343 1.00 96.75 98 LEU A N 1
ATOM 793 C CA . LEU A 1 98 ? -16.169 4.302 19.657 1.00 96.75 98 LEU A CA 1
ATOM 794 C C . LEU A 1 98 ? -17.643 4.651 19.895 1.00 96.75 98 LEU A C 1
ATOM 796 O O . LEU A 1 98 ? -17.949 5.346 20.862 1.00 96.75 98 LEU A O 1
ATOM 800 N N . GLY A 1 99 ? -18.560 4.123 19.081 1.00 96.62 99 GLY A N 1
ATOM 801 C CA . GLY A 1 99 ? -20.002 4.286 19.272 1.00 96.62 99 GLY A CA 1
ATOM 802 C C . GLY A 1 99 ? -20.484 3.775 20.634 1.00 96.62 99 GLY A C 1
ATOM 803 O O . GLY A 1 99 ? -21.226 4.471 21.329 1.00 96.62 99 GLY A O 1
ATOM 804 N N . GLU A 1 100 ? -20.008 2.604 21.072 1.00 95.31 100 GLU A N 1
ATOM 805 C CA . GLU A 1 100 ? -20.308 2.079 22.411 1.00 95.31 100 GLU A CA 1
ATOM 806 C C . GLU A 1 100 ? -19.728 2.938 23.547 1.00 95.31 100 GLU A C 1
ATOM 808 O O . GLU A 1 100 ? -20.326 3.041 24.620 1.00 95.31 100 GLU A O 1
ATOM 813 N N . ILE A 1 101 ? -18.543 3.523 23.354 1.00 95.56 101 ILE A N 1
ATOM 814 C CA . ILE A 1 101 ? -17.925 4.406 24.353 1.00 95.56 101 ILE A CA 1
ATOM 815 C C . ILE A 1 101 ? -18.732 5.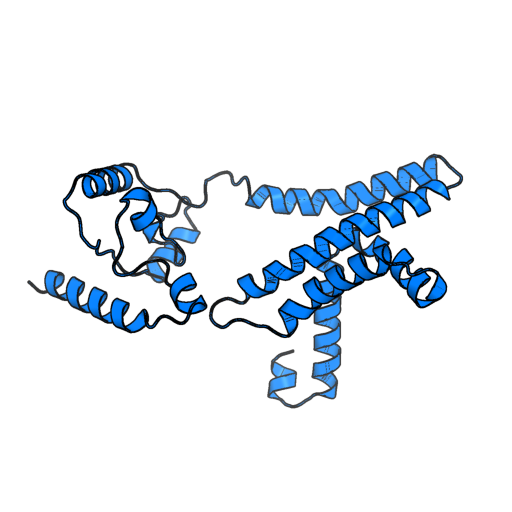705 24.456 1.00 95.56 101 ILE A C 1
ATOM 817 O O . ILE A 1 101 ? -19.045 6.157 25.559 1.00 95.56 101 ILE A O 1
ATOM 821 N N . LEU A 1 102 ? -19.117 6.281 23.316 1.00 95.56 102 LEU A N 1
ATOM 822 C CA . LEU A 1 102 ? -19.897 7.515 23.252 1.00 95.56 102 LEU A CA 1
ATOM 823 C C . LEU A 1 102 ? -21.302 7.348 23.841 1.00 95.56 102 LEU A C 1
ATOM 825 O O . LEU A 1 102 ? -21.779 8.252 24.533 1.00 95.56 102 LEU A O 1
ATOM 829 N N . SER A 1 103 ? -21.954 6.197 23.641 1.00 94.88 103 SER A N 1
ATOM 830 C CA . SER A 1 103 ? -23.277 5.934 24.227 1.00 94.88 103 SER A CA 1
ATOM 831 C C . SER A 1 103 ? -23.236 5.855 25.757 1.00 94.88 103 SER A C 1
ATOM 833 O O . SER A 1 103 ? -24.162 6.320 26.421 1.00 94.88 103 SER A O 1
ATOM 835 N N . LYS A 1 104 ? -22.130 5.361 26.327 1.00 94.44 104 LYS A N 1
ATOM 836 C CA . LYS A 1 104 ? -21.896 5.292 27.782 1.00 94.44 104 LYS A CA 1
ATOM 837 C C . LYS A 1 104 ? -21.416 6.607 28.397 1.00 94.44 104 LYS A C 1
ATOM 839 O O . LYS A 1 104 ? -21.415 6.740 29.623 1.00 94.44 104 LYS A O 1
ATOM 844 N N . ALA A 1 105 ? -20.990 7.574 27.587 1.00 93.25 105 ALA A N 1
ATOM 845 C CA . ALA A 1 105 ? -20.555 8.870 28.086 1.00 93.25 105 ALA A CA 1
ATOM 846 C C . ALA A 1 105 ? -21.744 9.641 28.682 1.00 93.25 105 ALA A C 1
ATOM 848 O O . ALA A 1 105 ? -22.756 9.866 28.013 1.00 93.25 105 ALA A O 1
ATOM 849 N N . LYS A 1 106 ? -21.600 10.036 29.954 1.00 92.88 106 LYS A N 1
ATOM 850 C CA . LYS A 1 106 ? -22.666 10.642 30.770 1.00 92.88 106 LYS A CA 1
ATOM 851 C C . LYS A 1 106 ? -22.913 12.120 30.469 1.00 92.88 106 LYS A C 1
ATOM 853 O O . LYS A 1 106 ? -24.000 12.615 30.736 1.00 92.88 106 LYS A O 1
ATOM 858 N N . THR A 1 107 ? -21.911 12.829 29.953 1.00 95.12 107 THR A N 1
ATOM 859 C CA . THR A 1 107 ? -21.977 14.278 29.723 1.00 95.12 107 THR A CA 1
ATOM 860 C C . THR A 1 107 ? -21.693 14.614 28.264 1.00 95.12 107 THR A C 1
ATOM 862 O O . THR A 1 107 ? -20.948 13.909 27.575 1.00 95.12 107 THR A O 1
ATOM 865 N N . VAL A 1 108 ? -22.264 15.729 27.801 1.00 94.25 108 VAL A N 1
ATOM 866 C CA . VAL A 1 108 ? -21.988 16.279 26.466 1.00 94.25 108 VAL A CA 1
ATOM 867 C C . VAL A 1 108 ? -20.505 16.616 26.326 1.00 94.25 108 VAL A C 1
ATOM 869 O O . VAL A 1 108 ? -19.907 16.287 25.309 1.00 94.25 108 VAL A O 1
ATOM 872 N N . LEU A 1 109 ? -19.884 17.171 27.374 1.00 94.75 109 LEU A N 1
ATOM 873 C CA . LEU A 1 109 ? -18.459 17.498 27.369 1.00 94.75 109 LEU A CA 1
ATOM 874 C C . LEU A 1 109 ? -17.590 16.262 27.099 1.00 94.75 109 LEU A C 1
ATOM 876 O O . LEU A 1 109 ? -16.745 16.299 26.210 1.00 94.75 109 LEU A O 1
ATOM 880 N N . THR A 1 110 ? -17.821 15.148 27.803 1.00 94.44 110 THR A N 1
ATOM 881 C CA . THR A 1 110 ? -17.056 13.911 27.578 1.00 94.44 110 THR A CA 1
ATOM 882 C C . THR A 1 110 ? -17.247 13.384 26.156 1.00 94.44 110 THR A C 1
ATOM 884 O O . THR A 1 110 ? -16.274 12.968 25.530 1.00 94.44 110 THR A O 1
ATOM 887 N N . ARG A 1 111 ? -18.471 13.438 25.611 1.00 94.75 111 ARG A N 1
ATOM 888 C CA . ARG A 1 111 ? -18.729 13.046 24.214 1.00 94.75 111 ARG A CA 1
ATOM 889 C C . ARG A 1 111 ? -17.961 13.925 23.231 1.00 94.75 111 ARG A C 1
ATOM 891 O O . ARG A 1 111 ? -17.279 13.392 22.361 1.00 94.75 111 ARG A O 1
ATOM 898 N N . SER A 1 112 ? -18.025 15.244 23.399 1.00 95.56 112 SER A N 1
ATOM 899 C CA . SER A 1 112 ? -17.325 16.197 22.535 1.00 95.56 112 SER A CA 1
ATOM 900 C C . SER A 1 112 ? -15.813 16.002 22.584 1.00 95.56 112 SER A C 1
ATOM 902 O O . SER A 1 112 ? -15.180 15.960 21.535 1.00 95.56 112 SER A O 1
ATOM 904 N N . VAL A 1 113 ? -15.234 15.802 23.773 1.00 96.00 113 VAL A N 1
ATOM 905 C CA . VAL A 1 113 ? -13.795 15.534 23.928 1.00 96.00 113 VAL A CA 1
ATOM 906 C C . VAL A 1 113 ? -13.383 14.254 23.200 1.00 96.00 113 VAL A C 1
ATOM 908 O O . VAL A 1 113 ? -12.380 14.257 22.493 1.00 96.00 113 VAL A O 1
ATOM 911 N N . LEU A 1 114 ? -14.159 13.172 23.317 1.00 95.44 114 LEU A N 1
ATOM 912 C CA . LEU A 1 114 ? -13.865 11.909 22.630 1.00 95.44 114 LEU A CA 1
ATOM 913 C C . LEU A 1 114 ? -13.946 12.043 21.103 1.00 95.44 114 LEU A C 1
ATOM 915 O O . LEU A 1 114 ? -13.078 11.531 20.393 1.00 95.44 114 LEU A O 1
ATOM 919 N N . ILE A 1 115 ? -14.962 12.748 20.597 1.00 95.06 115 ILE A N 1
ATOM 920 C CA . ILE A 1 115 ? -15.142 12.994 19.160 1.00 95.06 115 ILE A CA 1
ATOM 921 C C . ILE A 1 115 ? -13.994 13.852 18.628 1.00 95.06 115 ILE A C 1
ATOM 923 O O . ILE A 1 115 ? -13.290 13.437 17.709 1.00 95.06 115 ILE A O 1
ATOM 927 N N . VAL A 1 116 ? -13.767 15.020 19.235 1.00 95.75 116 VAL A N 1
ATOM 928 C CA . VAL A 1 116 ? -12.722 15.960 18.810 1.00 95.75 116 VAL A CA 1
ATOM 929 C C . VAL A 1 116 ? -11.344 15.316 18.927 1.00 95.75 116 VAL A C 1
ATOM 931 O O . VAL A 1 116 ? -10.565 15.391 17.983 1.00 95.75 116 VAL A O 1
ATOM 934 N N . GLY A 1 117 ? -11.057 14.611 20.024 1.00 95.19 117 GLY A N 1
ATOM 935 C CA . GLY A 1 117 ? -9.798 13.890 20.202 1.00 95.19 117 GLY A CA 1
ATOM 936 C C . GLY A 1 117 ? -9.565 12.837 19.118 1.00 95.19 117 GLY A C 1
ATOM 937 O O . GLY A 1 117 ? -8.481 12.773 18.545 1.00 95.19 117 GLY A O 1
ATOM 938 N N . THR A 1 118 ? -10.592 12.060 18.761 1.00 94.44 118 THR A N 1
ATOM 939 C CA . THR A 1 118 ? -10.483 11.064 17.681 1.00 94.44 118 THR A CA 1
ATOM 940 C C . THR A 1 118 ? -10.217 11.725 16.327 1.00 94.44 118 THR A C 1
ATOM 942 O O . THR A 1 118 ? -9.371 11.248 15.566 1.00 94.44 118 THR A O 1
ATOM 945 N N . ILE A 1 119 ? -10.898 12.836 16.028 1.00 94.44 119 ILE A N 1
ATOM 946 C CA . ILE A 1 119 ? -10.696 13.601 14.789 1.00 94.44 119 ILE A CA 1
ATOM 947 C C . ILE A 1 119 ? -9.268 14.153 14.737 1.00 94.44 119 ILE A C 1
ATOM 949 O O . ILE A 1 119 ? -8.565 13.917 13.757 1.00 94.44 119 ILE A O 1
ATOM 953 N N . LEU A 1 120 ? -8.808 14.814 15.802 1.00 94.62 120 LEU A N 1
ATOM 954 C CA . LEU A 1 120 ? -7.470 15.407 15.868 1.00 94.62 120 LEU A CA 1
ATOM 955 C C . LEU A 1 120 ? -6.350 14.368 15.770 1.00 94.62 120 LEU A C 1
ATOM 957 O O . LEU A 1 120 ? -5.294 14.677 15.233 1.00 94.62 120 LEU A O 1
ATOM 961 N N . LEU A 1 121 ? -6.569 13.138 16.239 1.00 92.56 121 LEU A N 1
ATOM 962 C CA . LEU A 1 121 ? -5.595 12.053 16.092 1.00 92.56 121 LEU A CA 1
ATOM 963 C C . LEU A 1 121 ? -5.631 11.391 14.704 1.00 92.56 121 LEU A C 1
ATOM 965 O O . LEU A 1 121 ? -4.630 10.827 14.270 1.00 92.56 121 LEU A O 1
ATOM 969 N N . THR A 1 122 ? -6.761 11.449 13.994 1.00 91.69 122 THR A N 1
ATOM 970 C CA . THR A 1 122 ? -6.928 10.774 12.693 1.00 91.69 122 THR A CA 1
ATOM 971 C C . THR A 1 122 ? -6.569 11.684 11.517 1.00 91.69 122 THR A C 1
ATOM 973 O O . THR A 1 122 ? -5.863 11.273 10.592 1.00 91.69 122 THR A O 1
ATOM 976 N N . VAL A 1 123 ? -7.034 12.934 11.542 1.00 92.62 123 VAL A N 1
ATOM 977 C CA . VAL A 1 123 ? -6.945 13.863 10.407 1.00 92.62 123 VAL A CA 1
ATOM 978 C C . VAL A 1 123 ? -5.503 14.190 9.998 1.00 92.62 123 VAL A C 1
ATOM 980 O O . VAL A 1 123 ? -5.231 14.099 8.803 1.00 92.62 123 VAL A O 1
ATOM 983 N N . PRO A 1 124 ? -4.549 14.489 10.905 1.00 90.62 124 PRO A N 1
ATOM 984 C CA . PRO A 1 124 ? -3.187 14.849 10.501 1.00 90.62 124 PRO A CA 1
ATOM 985 C C . PRO A 1 124 ? -2.499 13.770 9.664 1.00 90.62 124 PRO A C 1
ATOM 987 O O . PRO A 1 124 ? -1.873 14.080 8.653 1.00 90.62 124 PRO A O 1
ATOM 990 N N . THR A 1 125 ? -2.675 12.496 10.032 1.00 86.12 125 THR A N 1
ATOM 991 C CA . THR A 1 125 ? -2.118 11.374 9.258 1.00 86.12 125 THR A CA 1
ATOM 992 C C . THR A 1 125 ? -2.718 11.306 7.855 1.00 86.12 125 THR A C 1
ATOM 994 O O . THR A 1 125 ? -1.994 11.131 6.880 1.00 86.12 125 THR A O 1
ATOM 997 N N . THR A 1 126 ? -4.027 11.547 7.740 1.00 88.44 126 THR A N 1
ATOM 998 C CA . THR A 1 126 ? -4.740 11.544 6.456 1.00 88.44 126 THR A CA 1
ATOM 999 C C . THR A 1 126 ? -4.321 12.725 5.581 1.00 88.44 126 THR A C 1
ATOM 1001 O O . THR A 1 126 ? -4.138 12.551 4.382 1.00 88.44 126 THR A O 1
ATOM 1004 N N . LEU A 1 127 ? -4.111 13.910 6.166 1.00 90.31 127 LEU A N 1
ATOM 1005 C CA . LEU A 1 127 ? -3.605 15.085 5.448 1.00 90.31 127 LEU A CA 1
ATOM 1006 C C . LEU A 1 127 ? -2.180 14.868 4.933 1.00 90.31 127 LEU A C 1
ATOM 1008 O O . LEU A 1 127 ? -1.895 15.202 3.785 1.00 90.31 127 LEU A O 1
ATOM 1012 N N . GLY A 1 128 ? -1.308 14.260 5.744 1.00 88.88 128 GLY A N 1
ATOM 1013 C CA . GLY A 1 128 ? 0.036 13.876 5.312 1.00 88.88 128 GLY A CA 1
ATOM 1014 C C . GLY A 1 128 ? -0.002 12.915 4.124 1.00 88.88 128 GLY A C 1
ATOM 1015 O O . GLY A 1 128 ? 0.684 13.126 3.130 1.00 88.88 128 GLY A O 1
ATOM 1016 N N . THR A 1 129 ? -0.872 11.903 4.174 1.00 88.00 129 THR A N 1
ATOM 1017 C CA . THR A 1 129 ? -1.089 10.989 3.047 1.00 88.00 129 THR A CA 1
ATOM 1018 C C . THR A 1 129 ? -1.657 11.703 1.816 1.00 88.00 129 THR A C 1
ATOM 1020 O O . THR A 1 129 ? -1.175 11.481 0.709 1.00 88.00 129 THR A O 1
ATOM 1023 N N . LEU A 1 130 ? -2.646 12.585 1.985 1.00 89.81 130 LEU A N 1
ATOM 1024 C CA . LEU A 1 130 ? -3.276 13.317 0.884 1.00 89.81 130 LEU A CA 1
ATOM 1025 C C . LEU A 1 130 ? -2.278 14.208 0.133 1.00 89.81 130 LEU A C 1
ATOM 1027 O O . LEU A 1 130 ? -2.346 14.290 -1.090 1.00 89.81 130 LEU A O 1
ATOM 1031 N N . ALA A 1 131 ? -1.321 14.815 0.839 1.00 87.69 131 ALA A N 1
ATOM 1032 C CA . ALA A 1 131 ? -0.268 15.620 0.222 1.00 87.69 131 ALA A CA 1
ATOM 1033 C C . ALA A 1 131 ? 0.585 14.823 -0.785 1.00 87.69 131 ALA A C 1
ATOM 1035 O O . ALA A 1 131 ? 1.057 15.387 -1.769 1.00 87.69 131 ALA A O 1
ATOM 1036 N N . HIS A 1 132 ? 0.737 13.508 -0.588 1.00 85.56 132 HIS A N 1
ATOM 1037 C CA . HIS A 1 132 ? 1.416 12.635 -1.551 1.00 85.56 132 HIS A CA 1
ATOM 1038 C C . HIS A 1 132 ? 0.560 12.305 -2.781 1.00 85.56 132 HIS A C 1
ATOM 1040 O O . HIS A 1 132 ? 1.113 12.051 -3.848 1.00 85.56 132 HIS A O 1
ATOM 1046 N N . TYR A 1 133 ? -0.769 12.317 -2.652 1.00 87.56 133 TYR A N 1
ATOM 1047 C CA . TYR A 1 133 ? -1.696 12.066 -3.763 1.00 87.56 133 TYR A CA 1
ATOM 1048 C C . TYR A 1 133 ? -2.022 13.323 -4.574 1.00 87.56 133 TYR A C 1
ATOM 1050 O O . TYR A 1 133 ? -2.378 13.214 -5.745 1.00 87.56 133 TYR A O 1
ATOM 1058 N N . LEU A 1 134 ? -1.877 14.506 -3.974 1.00 89.19 134 LEU A N 1
ATOM 1059 C CA . LEU A 1 134 ? -2.077 15.804 -4.619 1.00 89.19 134 LEU A CA 1
ATOM 1060 C C . LEU A 1 134 ? -0.787 16.644 -4.594 1.00 89.19 134 LEU A C 1
ATOM 1062 O O . LEU A 1 134 ? -0.771 17.734 -4.016 1.00 89.19 134 LEU A O 1
ATOM 1066 N N . PRO A 1 135 ? 0.317 16.154 -5.191 1.00 88.25 135 PRO A N 1
ATOM 1067 C CA . PRO A 1 135 ? 1.552 16.916 -5.245 1.00 88.25 135 PRO A CA 1
ATOM 1068 C C . PRO A 1 135 ? 1.393 18.142 -6.156 1.00 88.25 135 PRO A C 1
ATOM 1070 O O . PRO A 1 135 ? 0.664 18.115 -7.147 1.00 88.25 135 PRO A O 1
ATOM 1073 N N . ALA A 1 136 ? 2.139 19.211 -5.865 1.00 88.69 136 ALA A N 1
ATOM 1074 C CA . ALA A 1 136 ? 2.128 20.434 -6.678 1.00 88.69 136 ALA A CA 1
ATOM 1075 C C . ALA A 1 136 ? 2.587 20.202 -8.130 1.00 88.69 136 ALA A C 1
ATOM 1077 O O . ALA A 1 136 ? 2.224 20.955 -9.032 1.00 88.69 136 ALA A O 1
ATOM 1078 N N . ARG A 1 137 ? 3.399 19.163 -8.357 1.00 90.25 137 ARG A N 1
ATOM 1079 C CA . ARG A 1 137 ? 3.796 18.692 -9.684 1.00 90.25 137 ARG A CA 1
ATOM 1080 C C . ARG A 1 137 ? 3.420 17.220 -9.818 1.00 90.25 137 ARG A C 1
ATOM 1082 O O . ARG A 1 137 ? 3.702 16.461 -8.890 1.00 90.25 137 ARG A O 1
ATOM 1089 N N . PRO A 1 138 ? 2.832 16.800 -10.950 1.00 90.19 138 PRO A N 1
ATOM 1090 C CA . PRO A 1 138 ? 2.536 15.393 -11.172 1.00 90.19 138 PRO A CA 1
ATOM 1091 C C . PRO A 1 138 ? 3.838 14.576 -11.144 1.00 90.19 138 PRO A C 1
ATOM 1093 O O . PRO A 1 138 ? 4.860 15.052 -11.641 1.00 90.19 138 PRO A O 1
ATOM 1096 N N . PRO A 1 139 ? 3.834 13.357 -10.582 1.00 90.56 139 PRO A N 1
ATOM 1097 C CA . PRO A 1 139 ? 5.049 12.556 -10.456 1.00 90.56 139 PRO A CA 1
ATOM 1098 C C . PRO A 1 139 ? 5.553 12.066 -11.817 1.00 90.56 139 PRO A C 1
ATOM 1100 O O . PRO A 1 139 ? 6.759 12.023 -12.043 1.00 90.56 139 PRO A O 1
ATOM 1103 N N . ALA A 1 140 ? 4.629 11.760 -12.730 1.00 93.12 140 ALA A N 1
ATOM 1104 C CA . ALA A 1 140 ? 4.903 11.157 -14.023 1.00 93.12 140 ALA A CA 1
ATOM 1105 C C . ALA A 1 140 ? 4.214 11.917 -15.161 1.00 93.12 140 ALA A C 1
ATOM 1107 O O . ALA A 1 140 ? 3.137 12.484 -14.963 1.00 93.12 140 ALA A O 1
ATOM 1108 N N . LYS A 1 141 ? 4.800 11.883 -16.363 1.00 93.06 141 LYS A N 1
ATOM 1109 C CA . LYS A 1 141 ? 4.120 12.293 -17.602 1.00 93.06 141 LYS A CA 1
ATOM 1110 C C . LYS A 1 141 ? 4.592 11.488 -18.812 1.00 93.06 141 LYS A C 1
ATOM 1112 O O . LYS A 1 141 ? 5.705 10.966 -18.827 1.00 93.06 141 LYS A O 1
ATOM 1117 N N . ILE A 1 142 ? 3.766 11.480 -19.851 1.00 95.00 142 ILE A N 1
ATOM 1118 C CA . ILE A 1 142 ? 4.176 11.178 -21.227 1.00 95.00 142 ILE A CA 1
ATOM 1119 C C . ILE A 1 142 ? 4.299 12.528 -21.942 1.00 95.00 142 ILE A C 1
ATOM 1121 O O . ILE A 1 142 ? 3.462 13.405 -21.716 1.00 95.00 142 ILE A O 1
ATOM 1125 N N . SER A 1 143 ? 5.362 12.748 -22.719 1.00 95.06 143 SER A N 1
ATOM 1126 C CA . SER A 1 143 ? 5.489 13.984 -23.500 1.00 95.06 143 SER A CA 1
ATOM 1127 C C . SER A 1 143 ? 4.577 13.944 -24.730 1.00 95.06 143 SER A C 1
ATOM 1129 O O . SER A 1 143 ? 4.111 12.875 -25.124 1.00 95.06 143 SER A O 1
ATOM 1131 N N . ASN A 1 144 ? 4.303 15.098 -25.337 1.00 96.81 144 ASN A N 1
ATOM 1132 C CA . ASN A 1 144 ? 3.456 15.141 -26.530 1.00 96.81 144 ASN A CA 1
ATOM 1133 C C . ASN A 1 144 ? 4.132 14.432 -27.710 1.00 96.81 144 ASN A C 1
ATOM 1135 O O . ASN A 1 144 ? 3.470 13.711 -28.441 1.00 96.81 144 ASN A O 1
ATOM 1139 N N . GLU A 1 145 ? 5.451 14.559 -27.829 1.00 96.88 145 GLU A N 1
ATOM 1140 C CA . GLU A 1 145 ? 6.255 13.901 -28.861 1.00 96.88 145 GLU A CA 1
ATOM 1141 C C . GLU A 1 145 ? 6.193 12.373 -28.712 1.00 96.88 145 GLU A C 1
ATOM 1143 O O . GLU A 1 145 ? 6.008 11.649 -29.687 1.00 96.88 145 GLU A O 1
ATOM 1148 N N . GLU A 1 146 ? 6.271 11.874 -27.475 1.00 96.50 146 GLU A N 1
ATOM 1149 C CA . GLU A 1 146 ? 6.115 10.449 -27.179 1.00 96.50 146 GLU A CA 1
ATOM 1150 C C . GLU A 1 146 ? 4.679 9.973 -27.466 1.00 96.50 146 GLU A C 1
ATOM 1152 O O . GLU A 1 146 ? 4.481 8.900 -28.032 1.00 96.50 146 GLU A O 1
ATOM 1157 N N . LEU A 1 147 ? 3.655 10.774 -27.143 1.00 97.56 147 LEU A N 1
ATOM 1158 C CA . LEU A 1 147 ? 2.263 10.463 -27.497 1.00 97.56 147 LEU A CA 1
ATOM 1159 C C . LEU A 1 147 ? 2.039 10.426 -29.015 1.00 97.56 147 LEU A C 1
ATOM 1161 O O . LEU A 1 147 ? 1.290 9.574 -29.500 1.00 97.56 147 LEU A O 1
ATOM 1165 N N . GLU A 1 148 ? 2.676 11.321 -29.766 1.00 98.06 148 GLU A N 1
ATOM 1166 C CA . GLU A 1 148 ? 2.651 11.327 -31.229 1.00 98.06 148 GLU A CA 1
ATOM 1167 C C . GLU A 1 148 ? 3.334 10.079 -31.796 1.00 98.06 148 GLU A C 1
ATOM 1169 O O . GLU A 1 148 ? 2.754 9.415 -32.658 1.00 98.06 148 GLU A O 1
ATOM 1174 N N . ALA A 1 149 ? 4.497 9.694 -31.260 1.00 96.88 149 ALA A N 1
ATOM 1175 C CA . ALA A 1 149 ? 5.196 8.468 -31.641 1.00 96.88 149 ALA A CA 1
ATOM 1176 C C . ALA A 1 149 ? 4.351 7.213 -31.358 1.00 96.88 149 ALA A C 1
ATOM 1178 O O . ALA A 1 149 ? 4.197 6.352 -32.224 1.00 96.88 149 ALA A O 1
ATOM 1179 N N . LEU A 1 150 ? 3.717 7.130 -30.185 1.00 97.38 150 LEU A N 1
ATOM 1180 C CA . LEU A 1 150 ? 2.800 6.037 -29.846 1.00 97.38 150 LEU A CA 1
ATOM 1181 C C . LEU A 1 150 ? 1.579 6.013 -30.776 1.00 97.38 150 LEU A C 1
ATOM 1183 O O . LEU A 1 150 ? 1.177 4.950 -31.245 1.00 97.38 150 LEU A O 1
ATOM 1187 N N . SER A 1 151 ? 1.019 7.180 -31.101 1.00 97.81 151 SER A N 1
ATOM 1188 C CA . SER A 1 151 ? -0.114 7.310 -32.028 1.00 97.81 151 SER A CA 1
ATOM 1189 C C . SER A 1 151 ? 0.255 6.934 -33.465 1.00 97.81 151 SER A C 1
ATOM 1191 O O . SER A 1 151 ? -0.586 6.416 -34.203 1.00 97.81 151 SER A O 1
ATOM 1193 N N . PHE A 1 152 ? 1.502 7.179 -33.869 1.00 97.75 152 PHE A N 1
ATOM 1194 C CA . PHE A 1 152 ? 2.064 6.686 -35.121 1.00 97.75 152 PHE A CA 1
ATOM 1195 C C . PHE A 1 152 ? 2.154 5.154 -35.103 1.00 97.75 152 PHE A C 1
ATOM 1197 O O . PHE A 1 152 ? 1.617 4.507 -36.001 1.00 97.75 152 PHE A O 1
ATOM 1204 N N . LEU A 1 153 ? 2.705 4.563 -34.035 1.00 97.25 153 LEU A N 1
ATOM 1205 C CA . LEU A 1 153 ? 2.828 3.107 -33.897 1.00 97.25 153 LEU A CA 1
ATOM 1206 C C . LEU A 1 153 ? 1.484 2.377 -33.973 1.00 97.25 153 LEU A C 1
ATOM 1208 O O . LEU A 1 153 ? 1.451 1.267 -34.497 1.00 97.25 153 LEU A O 1
ATOM 1212 N N . VAL A 1 154 ? 0.377 2.980 -33.526 1.00 97.88 154 VAL A N 1
ATOM 1213 C CA . VAL A 1 154 ? -0.976 2.403 -33.678 1.00 97.88 154 VAL A CA 1
ATOM 1214 C C . VAL A 1 154 ? -1.343 2.159 -35.150 1.00 97.88 154 VAL A C 1
ATOM 1216 O O . VAL A 1 154 ? -2.050 1.196 -35.442 1.00 97.88 154 VAL A O 1
ATOM 1219 N N . LYS A 1 155 ? -0.888 3.017 -36.073 1.00 97.62 155 LYS A N 1
ATOM 1220 C CA . LYS A 1 155 ? -1.245 2.971 -37.505 1.00 97.62 155 LYS A CA 1
ATOM 1221 C C . LYS A 1 155 ? -0.388 1.997 -38.311 1.00 97.62 155 LYS A C 1
ATOM 1223 O O . LYS A 1 155 ? -0.808 1.566 -39.381 1.00 97.62 155 LYS A O 1
ATOM 1228 N N . GLU A 1 156 ? 0.791 1.656 -37.801 1.00 97.12 156 GLU A N 1
ATOM 1229 C CA . GLU A 1 156 ? 1.704 0.720 -38.453 1.00 97.12 156 GLU A CA 1
ATOM 1230 C C . GLU A 1 156 ? 1.130 -0.712 -38.489 1.00 97.12 156 GLU A C 1
ATOM 1232 O O . GLU A 1 156 ? 0.279 -1.057 -37.657 1.00 97.12 156 GLU A O 1
ATOM 1237 N N . PRO A 1 157 ? 1.618 -1.596 -39.377 1.00 96.56 157 PRO A N 1
ATOM 1238 C CA . PRO A 1 157 ? 1.226 -3.005 -39.401 1.00 96.56 157 PRO A CA 1
ATOM 1239 C C . PRO A 1 157 ? 1.421 -3.727 -38.056 1.00 96.56 157 PRO A C 1
ATOM 1241 O O . PRO A 1 157 ? 2.179 -3.288 -37.183 1.00 96.56 157 PRO A O 1
ATOM 1244 N N . GLN A 1 158 ? 0.730 -4.857 -37.882 1.00 94.88 158 GLN A N 1
ATOM 1245 C CA . GLN A 1 158 ? 0.887 -5.709 -36.699 1.00 94.88 158 GLN A CA 1
ATOM 1246 C C . GLN A 1 158 ? 2.344 -6.155 -36.525 1.00 94.88 158 GLN A C 1
ATOM 1248 O O . GLN A 1 158 ? 3.017 -6.515 -37.488 1.00 94.88 158 GLN A O 1
ATOM 1253 N N . GLY A 1 159 ? 2.817 -6.130 -35.282 1.00 95.81 159 GLY A N 1
ATOM 1254 C CA . GLY A 1 159 ? 4.211 -6.389 -34.950 1.00 95.81 159 GLY A CA 1
ATOM 1255 C C . GLY A 1 159 ? 4.492 -6.207 -33.464 1.00 95.81 159 GLY A C 1
ATOM 1256 O O . GLY A 1 159 ? 3.633 -5.757 -32.704 1.00 95.81 159 GLY A O 1
ATOM 1257 N N . VAL A 1 160 ? 5.709 -6.570 -33.063 1.00 96.25 160 VAL A N 1
ATOM 1258 C CA . 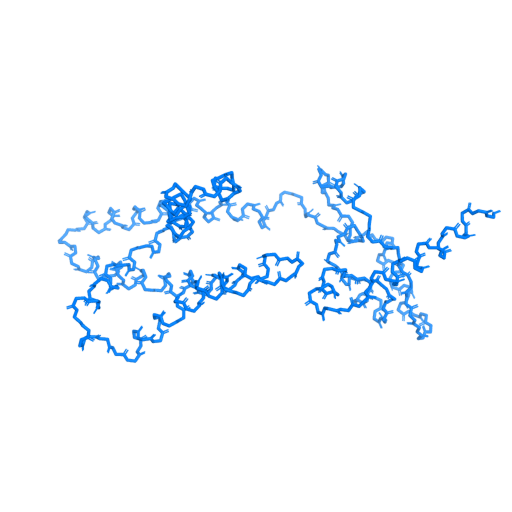VAL A 1 160 ? 6.203 -6.415 -31.691 1.00 96.25 160 VAL A CA 1
ATOM 1259 C C . VAL A 1 160 ? 7.043 -5.147 -31.611 1.00 96.25 160 VAL A C 1
ATOM 1261 O O . VAL A 1 160 ? 7.979 -4.978 -32.390 1.00 96.25 160 VAL A O 1
ATOM 1264 N N . ILE A 1 161 ? 6.720 -4.264 -30.670 1.00 96.38 161 ILE A N 1
ATOM 1265 C CA . ILE A 1 161 ? 7.473 -3.029 -30.448 1.00 96.38 161 ILE A CA 1
ATOM 1266 C C . ILE A 1 161 ? 8.722 -3.341 -29.626 1.00 96.38 161 ILE A C 1
ATOM 1268 O O . ILE A 1 161 ? 8.660 -4.023 -28.601 1.00 96.38 161 ILE A O 1
ATOM 1272 N N . LEU A 1 162 ? 9.859 -2.812 -30.068 1.00 94.12 162 LEU A N 1
ATOM 1273 C CA . LEU A 1 162 ? 11.097 -2.806 -29.304 1.00 94.12 162 LEU A CA 1
ATOM 1274 C C . LEU A 1 162 ? 11.247 -1.461 -28.587 1.00 94.12 162 LEU A C 1
ATOM 1276 O O . LEU A 1 162 ? 11.152 -0.408 -29.211 1.00 94.12 162 LEU A O 1
ATOM 1280 N N . THR A 1 163 ? 11.502 -1.509 -27.287 1.00 92.81 163 THR A N 1
ATOM 1281 C CA . THR A 1 163 ? 11.701 -0.353 -26.404 1.00 92.81 163 THR A CA 1
ATOM 1282 C C . THR A 1 163 ? 13.112 -0.370 -25.822 1.00 92.81 163 THR A C 1
ATOM 1284 O O . THR A 1 163 ? 13.796 -1.399 -25.825 1.00 92.81 163 THR A O 1
ATOM 1287 N N . TYR A 1 164 ? 13.558 0.773 -25.300 1.00 90.25 164 TYR A N 1
ATOM 1288 C CA . TYR A 1 164 ? 14.782 0.824 -24.505 1.00 90.25 164 TYR A CA 1
ATOM 1289 C C . TYR A 1 164 ? 14.556 0.150 -23.139 1.00 90.25 164 TYR A C 1
ATOM 1291 O O . TYR A 1 164 ? 13.525 0.405 -22.512 1.00 90.25 164 TYR A O 1
ATOM 1299 N N . PRO A 1 165 ? 15.500 -0.678 -22.649 1.00 90.62 165 PRO A N 1
ATOM 1300 C CA . PRO A 1 165 ? 15.423 -1.246 -21.307 1.00 90.62 165 PRO A CA 1
ATOM 1301 C C . PRO A 1 165 ? 15.433 -0.163 -20.225 1.00 90.62 165 PRO A C 1
ATOM 1303 O O . PRO A 1 165 ? 15.970 0.928 -20.430 1.00 90.62 165 PRO A O 1
ATOM 1306 N N . PHE A 1 166 ? 14.897 -0.488 -19.047 1.00 92.56 166 PHE A N 1
ATOM 1307 C CA . PHE A 1 166 ? 14.878 0.440 -17.919 1.00 92.56 166 PHE A CA 1
ATOM 1308 C C . PHE A 1 166 ? 16.301 0.847 -17.496 1.00 92.56 166 PHE A C 1
ATOM 1310 O O . PHE A 1 166 ? 17.146 -0.005 -17.188 1.00 92.56 166 PHE A O 1
ATOM 1317 N N . ASP A 1 167 ? 16.537 2.162 -17.440 1.00 92.19 167 ASP A N 1
ATOM 1318 C CA . ASP A 1 167 ? 17.788 2.782 -16.995 1.00 92.19 167 ASP A CA 1
ATOM 1319 C C . ASP A 1 167 ? 17.642 3.313 -15.563 1.00 92.19 167 ASP A C 1
ATOM 1321 O O . ASP A 1 167 ? 17.037 4.361 -15.313 1.00 92.19 167 ASP A O 1
ATOM 1325 N N . ARG A 1 168 ? 18.242 2.588 -14.612 1.00 91.88 168 ARG A N 1
ATOM 1326 C CA . ARG A 1 168 ? 18.177 2.905 -13.180 1.00 91.88 168 ARG A CA 1
ATOM 1327 C C . ARG A 1 168 ? 18.875 4.217 -12.812 1.00 91.88 168 ARG A C 1
ATOM 1329 O O . ARG A 1 168 ? 18.476 4.855 -11.837 1.00 91.88 168 ARG A O 1
ATOM 1336 N N . PHE A 1 169 ? 19.912 4.616 -13.547 1.00 93.62 169 PHE A N 1
ATOM 1337 C CA . PHE A 1 169 ? 20.665 5.832 -13.245 1.00 93.62 169 PHE A CA 1
ATOM 1338 C C . PHE A 1 169 ? 19.864 7.063 -13.665 1.00 93.62 169 PHE A C 1
ATOM 1340 O O . PHE A 1 169 ? 19.584 7.915 -12.821 1.00 93.62 169 PHE A O 1
ATOM 1347 N N . LYS A 1 170 ? 19.369 7.089 -14.910 1.00 93.38 170 LYS A N 1
ATOM 1348 C CA . LYS A 1 170 ? 18.485 8.167 -15.395 1.00 93.38 170 LYS A CA 1
ATOM 1349 C C . LYS A 1 170 ? 17.195 8.261 -14.589 1.00 93.38 170 LYS A C 1
ATOM 1351 O O . LYS A 1 170 ? 16.725 9.351 -14.272 1.00 93.38 170 LYS A O 1
ATOM 1356 N N . ALA A 1 171 ? 16.632 7.111 -14.225 1.00 92.81 171 ALA A N 1
ATOM 1357 C CA . ALA A 1 171 ? 15.488 7.018 -13.330 1.00 92.81 171 ALA A CA 1
ATOM 1358 C C . ALA A 1 171 ? 15.712 7.770 -12.013 1.00 92.81 171 ALA A C 1
ATOM 1360 O O . ALA A 1 171 ? 14.86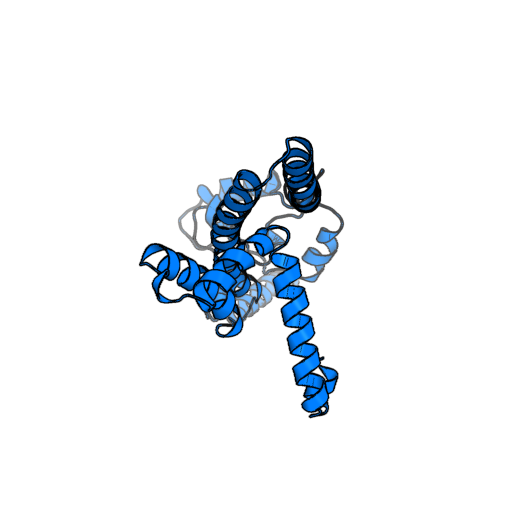5 8.571 -11.621 1.00 92.81 171 ALA A O 1
ATOM 1361 N N . LYS A 1 172 ? 16.852 7.527 -11.358 1.00 93.06 172 LYS A N 1
ATOM 1362 C CA . LYS A 1 172 ? 17.208 8.152 -10.081 1.00 93.06 172 LYS A CA 1
ATOM 1363 C C . LYS A 1 172 ? 17.464 9.652 -10.223 1.00 93.06 172 LYS A C 1
ATOM 1365 O O . LYS A 1 172 ? 17.019 10.425 -9.384 1.00 93.06 172 LYS A O 1
ATOM 1370 N N . GLU A 1 173 ? 18.138 10.075 -11.289 1.00 92.25 173 GLU A N 1
ATOM 1371 C CA . GLU A 1 173 ? 18.353 11.500 -11.578 1.00 92.25 173 GLU A CA 1
ATOM 1372 C C . GLU A 1 173 ? 17.026 12.255 -11.758 1.00 92.25 173 GLU A C 1
ATOM 1374 O O . GLU A 1 173 ? 16.864 13.370 -11.261 1.00 92.25 173 GLU A O 1
ATOM 1379 N N . ALA A 1 174 ? 16.040 11.620 -12.398 1.00 91.38 174 ALA A N 1
ATOM 1380 C CA . ALA A 1 174 ? 14.723 12.204 -12.632 1.00 91.38 174 ALA A CA 1
ATOM 1381 C C . ALA A 1 174 ? 13.821 12.269 -11.379 1.00 91.38 174 ALA A C 1
ATOM 1383 O O . ALA A 1 174 ? 12.808 12.968 -11.408 1.00 91.38 174 ALA A O 1
ATOM 1384 N N . GLU A 1 175 ? 14.152 11.586 -10.272 1.00 88.81 175 GLU A N 1
ATOM 1385 C CA . GLU A 1 175 ? 13.344 11.611 -9.034 1.00 88.81 175 GLU A CA 1
ATOM 1386 C C . GLU A 1 175 ? 13.266 13.006 -8.410 1.00 88.81 175 GLU A C 1
ATOM 1388 O O . GLU A 1 175 ? 12.225 13.393 -7.880 1.00 88.81 175 GLU A O 1
ATOM 1393 N N . ALA A 1 176 ? 14.349 13.781 -8.504 1.00 88.25 176 ALA A N 1
ATOM 1394 C CA . ALA A 1 176 ? 14.417 15.125 -7.937 1.00 88.25 176 ALA A CA 1
ATOM 1395 C C . ALA A 1 176 ? 13.677 16.183 -8.778 1.00 88.25 176 ALA A C 1
ATOM 1397 O O . ALA A 1 176 ? 13.475 17.302 -8.305 1.00 88.25 176 ALA A O 1
ATOM 1398 N N . ASN A 1 177 ? 13.273 15.857 -10.012 1.00 89.81 177 ASN A N 1
ATOM 1399 C CA . ASN A 1 177 ? 12.693 16.819 -10.948 1.00 89.81 177 ASN A CA 1
ATOM 1400 C C . ASN A 1 177 ? 11.430 16.276 -11.649 1.00 89.81 177 ASN A C 1
ATOM 1402 O O . ASN A 1 177 ? 11.459 15.985 -12.847 1.00 89.81 177 ASN A O 1
ATOM 1406 N N . PRO A 1 178 ? 10.302 16.144 -10.926 1.00 90.56 178 PRO A N 1
ATOM 1407 C CA . PRO A 1 178 ? 9.037 15.738 -11.527 1.00 90.56 178 PRO A CA 1
ATOM 1408 C C . PRO A 1 178 ? 8.497 16.802 -12.509 1.00 90.56 178 PRO A C 1
ATOM 1410 O O . PRO A 1 178 ? 8.677 18.006 -12.272 1.00 90.56 178 PRO A O 1
ATOM 1413 N N . PRO A 1 179 ? 7.763 16.398 -13.567 1.00 93.31 179 PRO A N 1
ATOM 1414 C CA . PRO A 1 179 ? 7.323 15.027 -13.848 1.00 93.31 179 PRO A CA 1
ATOM 1415 C C . PRO A 1 179 ? 8.374 14.173 -14.573 1.00 93.31 179 PRO A C 1
ATOM 1417 O O . PRO A 1 179 ? 8.905 14.568 -15.613 1.00 93.31 179 PRO A O 1
ATOM 1420 N N . ARG A 1 180 ? 8.596 12.956 -14.067 1.00 93.94 180 ARG A N 1
ATOM 1421 C CA . ARG A 1 180 ? 9.480 11.947 -14.667 1.00 93.94 180 ARG A CA 1
ATOM 1422 C C . ARG A 1 180 ? 8.808 11.304 -15.894 1.00 93.94 180 ARG A C 1
ATOM 1424 O O . ARG A 1 180 ? 7.630 10.945 -15.818 1.00 93.94 180 ARG A O 1
ATOM 1431 N N . PRO A 1 181 ? 9.516 11.138 -17.024 1.00 94.50 181 PRO A 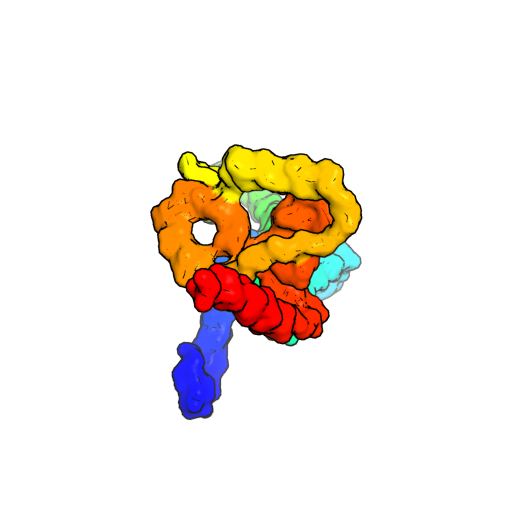N 1
ATOM 1432 C CA . PRO A 1 181 ? 9.000 10.400 -18.178 1.00 94.50 181 PRO A CA 1
ATOM 1433 C C . PRO A 1 181 ? 8.630 8.947 -17.849 1.00 94.50 181 PRO A C 1
ATOM 1435 O O . PRO A 1 181 ? 9.353 8.288 -17.099 1.00 94.50 181 PRO A O 1
ATOM 1438 N N . LEU A 1 182 ? 7.543 8.423 -18.434 1.00 94.25 182 LEU A N 1
ATOM 1439 C CA . LEU A 1 182 ? 7.072 7.062 -18.132 1.00 94.25 182 LEU A CA 1
ATOM 1440 C C . LEU A 1 182 ? 8.057 5.946 -18.494 1.00 94.25 182 LEU A C 1
ATOM 1442 O O . LEU A 1 182 ? 8.134 4.991 -17.731 1.00 94.25 182 LEU A O 1
ATOM 1446 N N . TYR A 1 183 ? 8.848 6.060 -19.566 1.00 93.44 183 TYR A N 1
ATOM 1447 C CA . TYR A 1 183 ? 9.871 5.050 -19.901 1.00 93.44 183 TYR A CA 1
ATOM 1448 C C . TYR A 1 183 ? 10.968 4.916 -18.840 1.00 93.44 183 TYR A C 1
ATOM 1450 O O . TYR A 1 183 ? 11.686 3.922 -18.811 1.00 93.44 183 TYR A O 1
ATOM 1458 N N . LEU A 1 184 ? 11.113 5.911 -17.960 1.00 94.69 184 LEU A N 1
ATOM 1459 C CA . LEU A 1 184 ? 12.023 5.818 -16.833 1.00 94.69 184 LEU A CA 1
ATOM 1460 C C . LEU A 1 184 ? 11.393 5.103 -15.646 1.00 94.69 184 LEU A C 1
ATOM 1462 O O . LEU A 1 184 ? 12.059 5.053 -14.631 1.00 94.69 184 LEU A O 1
ATOM 1466 N N . TYR A 1 185 ? 10.158 4.605 -15.671 1.00 92.75 185 TYR A N 1
ATOM 1467 C CA . TYR A 1 185 ? 9.592 3.832 -14.557 1.00 92.75 185 TYR A CA 1
ATOM 1468 C C . TYR A 1 185 ? 9.889 2.340 -14.730 1.00 92.75 185 TYR A C 1
ATOM 1470 O O . TYR A 1 185 ? 9.752 1.802 -15.819 1.00 92.75 185 TYR A O 1
ATOM 1478 N N . GLU A 1 186 ? 10.289 1.673 -13.645 1.00 89.00 186 GLU A N 1
ATOM 1479 C CA . GLU A 1 186 ? 10.675 0.250 -13.664 1.00 89.00 186 GLU A CA 1
ATOM 1480 C C . GLU A 1 186 ? 9.470 -0.680 -13.891 1.00 89.00 186 GLU A C 1
ATOM 1482 O O . GLU A 1 186 ? 9.573 -1.685 -14.591 1.00 89.00 186 GLU A O 1
ATOM 1487 N N . SER A 1 187 ? 8.309 -0.316 -13.335 1.00 90.06 187 SER A N 1
ATOM 1488 C CA . SER A 1 187 ? 7.031 -0.986 -13.584 1.00 90.06 187 SER A CA 1
ATOM 1489 C C . SER A 1 187 ? 6.138 -0.071 -14.408 1.00 90.06 187 SER A C 1
ATOM 1491 O O . SER A 1 187 ? 5.542 0.878 -13.893 1.00 90.06 187 SER A O 1
ATOM 1493 N N . THR A 1 188 ? 6.113 -0.307 -15.716 1.00 93.25 188 THR A N 1
ATOM 1494 C CA . THR A 1 188 ? 5.285 0.432 -16.665 1.00 93.25 188 THR A CA 1
ATOM 1495 C C . THR A 1 188 ? 5.049 -0.411 -17.912 1.00 93.25 188 THR A C 1
ATOM 1497 O O . THR A 1 188 ? 5.984 -0.998 -18.452 1.00 93.25 188 THR A O 1
ATOM 1500 N N . ALA A 1 189 ? 3.802 -0.438 -18.374 1.00 94.31 189 ALA A N 1
ATOM 1501 C CA . ALA A 1 189 ? 3.382 -1.080 -19.622 1.00 94.31 189 ALA A CA 1
ATOM 1502 C C . ALA A 1 189 ? 2.745 -0.057 -20.582 1.00 94.31 189 ALA A C 1
ATOM 1504 O O . ALA A 1 189 ? 1.827 -0.356 -21.351 1.00 94.31 189 ALA A O 1
ATOM 1505 N N . TYR A 1 190 ? 3.154 1.215 -20.460 1.00 96.19 190 TYR A N 1
ATOM 1506 C CA . TYR A 1 190 ? 2.494 2.316 -21.161 1.00 96.19 190 TYR A CA 1
ATOM 1507 C C . TYR A 1 190 ? 2.656 2.211 -22.682 1.00 96.19 190 TYR A C 1
ATOM 1509 O O . TYR A 1 190 ? 1.729 2.556 -23.408 1.00 96.19 190 TYR A O 1
ATOM 1517 N N . VAL A 1 191 ? 3.781 1.691 -23.183 1.00 96.88 191 VAL A N 1
ATOM 1518 C CA . VAL A 1 191 ? 3.987 1.551 -24.630 1.00 96.88 191 VAL A CA 1
ATOM 1519 C C . VAL A 1 191 ? 2.977 0.565 -25.203 1.00 96.88 191 VAL A C 1
ATOM 1521 O O . VAL A 1 191 ? 2.255 0.920 -26.132 1.00 96.88 191 VAL A O 1
ATOM 1524 N N . SER A 1 192 ? 2.844 -0.624 -24.608 1.00 96.19 192 SER A N 1
ATOM 1525 C CA . SER A 1 192 ? 1.829 -1.601 -25.023 1.00 96.19 192 SER A CA 1
ATOM 1526 C C . SER A 1 192 ? 0.409 -1.038 -24.927 1.00 96.19 192 SER A C 1
ATOM 1528 O O . SER A 1 192 ? -0.374 -1.148 -25.877 1.00 96.19 192 SER A O 1
ATOM 1530 N N . ALA A 1 193 ? 0.090 -0.356 -23.821 1.00 95.88 193 ALA A N 1
ATOM 1531 C CA . ALA A 1 193 ? -1.236 0.207 -23.584 1.00 95.88 193 ALA A CA 1
ATOM 1532 C C . ALA A 1 193 ? -1.630 1.281 -24.615 1.00 95.88 193 ALA A C 1
ATOM 1534 O O . ALA A 1 193 ? -2.744 1.254 -25.142 1.00 95.88 193 ALA A O 1
ATOM 1535 N N . PHE A 1 194 ? -0.729 2.220 -24.919 1.00 97.06 194 PHE A N 1
ATOM 1536 C CA . PHE A 1 194 ? -1.014 3.333 -25.827 1.00 97.06 194 PHE A CA 1
ATOM 1537 C C . PHE A 1 194 ? -0.845 2.952 -27.303 1.00 97.06 194 PHE A C 1
ATOM 1539 O O . PHE A 1 194 ? -1.639 3.394 -28.134 1.00 97.06 194 PHE A O 1
ATOM 1546 N N . ALA A 1 195 ? 0.130 2.101 -27.639 1.00 97.12 195 ALA A N 1
ATOM 1547 C CA . ALA A 1 195 ? 0.371 1.665 -29.015 1.00 97.12 195 ALA A CA 1
ATOM 1548 C C . ALA A 1 195 ? -0.516 0.484 -29.456 1.00 97.12 195 ALA A C 1
ATOM 1550 O O . ALA A 1 195 ? -0.565 0.174 -30.647 1.00 97.12 195 ALA A O 1
ATOM 1551 N N . LYS A 1 196 ? -1.236 -0.164 -28.524 1.00 96.25 196 LYS A N 1
ATOM 1552 C CA . LYS A 1 196 ? -2.131 -1.318 -28.764 1.00 96.25 196 LYS A CA 1
ATOM 1553 C C . LYS A 1 196 ? -1.429 -2.506 -29.430 1.00 96.25 196 LYS A C 1
ATOM 1555 O O . LYS A 1 196 ? -2.009 -3.197 -30.271 1.00 96.25 196 LYS A O 1
ATOM 1560 N N . LYS A 1 197 ? -0.169 -2.731 -29.067 1.00 96.44 197 LYS A N 1
ATOM 1561 C CA . LYS A 1 197 ? 0.698 -3.756 -29.655 1.00 96.44 197 LYS A CA 1
ATOM 1562 C C . LYS A 1 197 ? 1.536 -4.429 -28.576 1.00 96.44 197 LYS A C 1
ATOM 1564 O O . LYS A 1 197 ? 1.883 -3.775 -27.597 1.00 96.44 197 LYS A O 1
ATOM 1569 N N . PRO A 1 198 ? 1.892 -5.711 -28.752 1.00 95.44 198 PRO A N 1
ATOM 1570 C CA . PRO A 1 198 ? 2.817 -6.370 -27.844 1.00 95.44 198 PRO A CA 1
ATOM 1571 C C . PRO A 1 198 ? 4.183 -5.672 -27.868 1.00 95.44 198 PRO A C 1
ATOM 1573 O O . PRO A 1 198 ? 4.659 -5.243 -28.921 1.00 95.44 198 PRO A O 1
ATOM 1576 N N . VAL A 1 199 ? 4.829 -5.605 -26.708 1.00 95.25 199 VAL A N 1
ATOM 1577 C CA . VAL A 1 199 ? 6.182 -5.064 -26.537 1.00 95.25 199 VAL A CA 1
ATOM 1578 C C . VAL A 1 199 ? 7.138 -6.212 -26.220 1.00 95.25 199 VAL A C 1
ATOM 1580 O O . VAL A 1 199 ? 6.775 -7.173 -25.542 1.00 95.25 199 VAL A O 1
ATOM 1583 N N . PHE A 1 200 ? 8.363 -6.143 -26.738 1.00 94.88 200 PHE A N 1
ATOM 1584 C CA . PHE A 1 200 ? 9.366 -7.189 -26.542 1.00 94.88 200 PHE A CA 1
ATOM 1585 C C . PHE A 1 200 ? 9.849 -7.272 -25.084 1.00 94.88 200 PHE A C 1
ATOM 1587 O O . PHE A 1 200 ? 10.045 -8.372 -24.552 1.00 94.88 200 PHE A O 1
ATOM 1594 N N . LEU A 1 201 ? 10.039 -6.112 -24.447 1.00 94.19 201 LEU A N 1
ATOM 1595 C CA . LEU A 1 201 ? 10.476 -5.974 -23.061 1.00 94.19 201 LEU A CA 1
ATOM 1596 C C . LEU A 1 201 ? 9.924 -4.682 -22.437 1.00 94.19 201 LEU A C 1
ATOM 1598 O O . LEU A 1 201 ? 10.292 -3.587 -22.840 1.00 94.19 201 LEU A O 1
ATOM 1602 N N . GLU A 1 202 ? 9.079 -4.808 -21.426 1.00 93.38 202 GLU A N 1
ATOM 1603 C CA . GLU A 1 202 ? 8.620 -3.713 -20.565 1.00 93.38 202 GLU A CA 1
ATOM 1604 C C . GLU A 1 202 ? 8.203 -4.302 -19.209 1.00 93.38 202 GLU A C 1
ATOM 1606 O O . GLU A 1 202 ? 8.173 -5.525 -19.063 1.00 93.38 202 GLU A O 1
ATOM 1611 N N . ASP A 1 203 ? 7.889 -3.446 -18.235 1.00 91.75 203 ASP A N 1
ATOM 1612 C CA . ASP A 1 203 ? 7.363 -3.852 -16.925 1.00 91.75 203 ASP A CA 1
ATOM 1613 C C . ASP A 1 203 ? 8.193 -4.946 -16.216 1.00 91.75 203 ASP A C 1
ATOM 1615 O O . ASP A 1 203 ? 7.689 -6.005 -15.825 1.00 91.75 203 ASP A O 1
ATOM 1619 N N . GLU A 1 204 ? 9.499 -4.684 -16.059 1.00 90.88 204 GLU A N 1
ATOM 1620 C CA . GLU A 1 204 ? 10.482 -5.633 -15.507 1.00 90.88 204 GLU A CA 1
ATOM 1621 C C . GLU A 1 204 ? 10.048 -6.161 -14.122 1.00 90.88 204 GLU A C 1
ATOM 1623 O O . GLU A 1 204 ? 10.239 -7.338 -13.819 1.00 90.88 204 GLU A O 1
ATOM 1628 N N . VAL A 1 205 ? 9.376 -5.328 -13.315 1.00 89.25 205 VAL A N 1
ATOM 1629 C CA . VAL A 1 205 ? 8.846 -5.703 -11.992 1.00 89.25 205 VAL A CA 1
ATOM 1630 C C . VAL A 1 205 ? 7.775 -6.790 -12.088 1.00 89.25 205 VAL A C 1
ATOM 1632 O O . VAL A 1 205 ? 7.857 -7.788 -11.373 1.00 89.25 205 VAL A O 1
ATOM 1635 N N . ASN A 1 206 ? 6.775 -6.633 -12.960 1.00 88.81 206 ASN A N 1
ATOM 1636 C CA . ASN A 1 206 ? 5.719 -7.638 -13.102 1.00 88.81 206 ASN A CA 1
ATOM 1637 C C . ASN A 1 206 ? 6.236 -8.923 -13.752 1.00 88.81 206 ASN A C 1
ATOM 1639 O O . ASN A 1 206 ? 5.794 -10.015 -13.381 1.00 88.81 206 ASN A O 1
ATOM 1643 N N . LEU A 1 207 ? 7.205 -8.822 -14.666 1.00 90.44 207 LEU A N 1
ATOM 1644 C CA . LEU A 1 207 ? 7.881 -9.993 -15.225 1.00 90.44 207 LEU A CA 1
ATOM 1645 C C . LEU A 1 207 ? 8.667 -10.771 -14.156 1.00 90.44 207 LEU A C 1
ATOM 1647 O O . LEU A 1 207 ? 8.643 -12.001 -14.174 1.00 90.44 207 LEU A O 1
ATOM 1651 N N . ASP A 1 208 ? 9.305 -10.079 -13.208 1.00 89.00 208 ASP A N 1
ATOM 1652 C CA . ASP A 1 208 ? 9.992 -10.692 -12.063 1.00 89.00 208 ASP A CA 1
ATOM 1653 C C . ASP A 1 208 ? 9.005 -11.378 -11.103 1.00 89.00 208 ASP A C 1
ATOM 1655 O O . ASP A 1 208 ? 9.146 -12.558 -10.788 1.00 89.00 208 ASP A O 1
ATOM 1659 N N . ILE A 1 209 ? 7.929 -10.674 -10.732 1.00 84.62 209 ILE A N 1
ATOM 1660 C CA . ILE A 1 209 ? 6.827 -11.169 -9.882 1.00 84.62 209 ILE A CA 1
ATOM 1661 C C . ILE A 1 209 ? 6.233 -12.475 -10.414 1.00 84.62 209 ILE A C 1
ATOM 1663 O O . ILE A 1 209 ? 5.906 -13.367 -9.629 1.00 84.62 209 ILE A O 1
ATOM 1667 N N . THR A 1 210 ? 6.060 -12.572 -11.731 1.00 87.75 210 THR A N 1
ATOM 1668 C CA . THR A 1 210 ? 5.438 -13.722 -12.405 1.00 87.75 210 THR A CA 1
ATOM 1669 C C . THR A 1 210 ? 6.439 -14.813 -12.793 1.00 87.75 210 THR A C 1
ATOM 1671 O O . THR A 1 210 ? 6.026 -15.877 -13.253 1.00 87.75 210 THR A O 1
ATOM 1674 N N . GLY A 1 211 ? 7.739 -14.594 -12.570 1.00 87.12 211 GLY A N 1
ATOM 1675 C CA . GLY A 1 211 ? 8.789 -15.584 -12.809 1.00 87.12 211 GLY A CA 1
ATOM 1676 C C . GLY A 1 211 ? 9.174 -15.768 -14.279 1.00 87.12 211 GLY A C 1
ATOM 1677 O O . GLY A 1 211 ? 9.715 -16.816 -14.637 1.00 87.12 211 GLY A O 1
ATOM 1678 N N . TYR A 1 212 ? 8.915 -14.787 -15.151 1.00 90.12 212 TYR A N 1
ATOM 1679 C CA . TYR A 1 212 ? 9.389 -14.844 -16.536 1.00 90.12 212 TYR A CA 1
ATOM 1680 C C . TYR A 1 212 ? 10.896 -14.567 -16.619 1.00 90.12 212 TYR A C 1
ATOM 1682 O O . TYR A 1 212 ? 11.422 -13.668 -15.969 1.00 90.12 212 TYR A O 1
ATOM 1690 N N . SER A 1 213 ? 11.598 -15.275 -17.508 1.00 89.56 213 SER A N 1
ATOM 1691 C CA . SER A 1 213 ? 13.028 -15.076 -17.789 1.00 89.56 213 SER A CA 1
ATOM 1692 C C . SER A 1 213 ? 13.300 -13.822 -18.643 1.00 89.56 213 SER A C 1
ATOM 1694 O O . SER A 1 213 ? 13.791 -13.883 -19.772 1.00 89.56 213 SER A O 1
ATOM 1696 N N . TRP A 1 214 ? 12.958 -12.643 -18.122 1.00 92.12 214 TRP A N 1
ATOM 1697 C CA . TRP A 1 214 ? 13.082 -11.372 -18.844 1.00 92.12 214 TRP A CA 1
ATOM 1698 C C . TRP A 1 214 ? 14.526 -10.852 -18.935 1.00 92.12 214 TRP A C 1
ATOM 1700 O O . TRP A 1 214 ? 14.856 -10.142 -19.886 1.00 92.12 214 TRP A O 1
ATOM 1710 N N . GLY A 1 215 ? 15.413 -11.259 -18.019 1.00 92.81 215 GLY A N 1
ATOM 1711 C CA . GLY A 1 215 ? 16.821 -10.840 -18.013 1.00 92.81 215 GLY A CA 1
ATOM 1712 C C . GLY A 1 215 ? 17.576 -11.195 -19.301 1.00 92.81 215 GLY A C 1
ATOM 1713 O O . GLY A 1 215 ? 18.327 -10.378 -19.829 1.00 92.81 215 GLY A O 1
ATOM 1714 N N . GLU A 1 216 ? 17.313 -12.366 -19.892 1.00 93.81 216 GLU A N 1
ATOM 1715 C CA . GLU A 1 216 ? 17.892 -12.733 -21.194 1.00 93.81 216 GLU A CA 1
ATOM 1716 C C . GLU A 1 216 ? 17.391 -11.834 -22.329 1.00 93.81 216 GLU A C 1
ATOM 1718 O O . GLU A 1 216 ? 18.139 -11.517 -23.256 1.00 93.81 216 GLU A O 1
ATOM 1723 N N . ARG A 1 217 ? 16.119 -11.414 -22.267 1.00 92.88 217 ARG A N 1
ATOM 1724 C CA . ARG A 1 217 ? 15.542 -10.487 -23.248 1.00 92.88 217 ARG A CA 1
ATOM 1725 C C . ARG A 1 217 ? 16.225 -9.133 -23.134 1.00 92.88 217 ARG A C 1
ATOM 1727 O O . ARG A 1 217 ? 16.638 -8.605 -24.160 1.00 92.88 217 ARG A O 1
ATOM 1734 N N . LYS A 1 218 ? 16.443 -8.634 -21.913 1.00 94.12 218 LYS A N 1
ATOM 1735 C CA . LYS A 1 218 ? 17.188 -7.391 -21.662 1.00 94.12 218 LYS A CA 1
ATOM 1736 C C . LYS A 1 218 ? 18.576 -7.412 -22.284 1.00 94.12 218 LYS A C 1
ATOM 1738 O O . LYS A 1 218 ? 18.889 -6.527 -23.072 1.00 94.12 218 LYS A O 1
ATOM 1743 N N . LEU A 1 219 ? 19.357 -8.464 -22.039 1.00 94.25 219 LEU A N 1
ATOM 1744 C CA . LEU A 1 219 ? 20.694 -8.606 -22.628 1.00 94.25 219 LEU A CA 1
ATOM 1745 C C . LEU A 1 219 ? 20.664 -8.605 -24.165 1.00 94.25 219 LEU A C 1
ATOM 1747 O O . LEU A 1 219 ? 21.541 -8.020 -24.803 1.00 94.25 219 LEU A O 1
ATOM 1751 N N . LYS A 1 220 ? 19.652 -9.236 -24.777 1.00 94.12 220 LYS A N 1
ATOM 1752 C CA . LYS A 1 220 ? 19.465 -9.216 -26.237 1.00 94.12 220 LYS A CA 1
ATOM 1753 C C . LYS A 1 220 ? 19.144 -7.814 -26.750 1.00 94.12 220 LYS A C 1
ATOM 1755 O O . LYS A 1 220 ? 19.748 -7.405 -27.738 1.00 94.12 220 LYS A O 1
ATOM 1760 N N . VAL A 1 221 ? 18.247 -7.084 -26.081 1.00 94.19 221 VAL A N 1
ATOM 1761 C CA . VAL A 1 221 ? 17.917 -5.695 -26.441 1.00 94.19 221 VAL A CA 1
ATOM 1762 C C . VAL A 1 221 ? 19.151 -4.806 -26.326 1.00 94.19 221 VAL A C 1
ATOM 1764 O O . VAL A 1 221 ? 19.495 -4.119 -27.281 1.00 94.19 221 VAL A O 1
ATOM 1767 N N . GLU A 1 222 ? 19.868 -4.859 -25.204 1.00 93.25 222 GLU A N 1
ATOM 1768 C CA . GLU A 1 222 ? 21.074 -4.052 -24.990 1.00 93.25 222 GLU A CA 1
ATOM 1769 C C . GLU A 1 222 ? 22.149 -4.339 -26.042 1.00 93.25 222 GLU A C 1
ATOM 1771 O O . GLU A 1 222 ? 22.754 -3.413 -26.580 1.00 93.25 222 GLU A O 1
ATOM 1776 N N . LYS A 1 223 ? 22.378 -5.617 -26.373 1.00 93.69 223 LYS A N 1
ATOM 1777 C CA . LYS A 1 223 ? 23.337 -6.006 -27.414 1.00 93.69 223 LYS A CA 1
ATOM 1778 C C . LYS A 1 223 ? 22.910 -5.506 -28.795 1.00 93.69 223 LYS A C 1
ATOM 1780 O O . LYS A 1 223 ? 23.759 -5.044 -29.553 1.00 93.69 223 LYS A O 1
ATOM 1785 N N . PHE A 1 224 ? 21.622 -5.611 -29.119 1.00 93.12 224 PHE A N 1
ATOM 1786 C CA . PHE A 1 224 ? 21.074 -5.122 -30.380 1.00 93.12 224 PHE A CA 1
ATOM 1787 C C . PHE A 1 224 ? 21.240 -3.604 -30.499 1.00 93.12 224 PHE A C 1
ATOM 1789 O O . PHE A 1 224 ? 21.802 -3.140 -31.483 1.00 93.12 224 PHE A O 1
ATOM 1796 N N . LEU A 1 225 ? 20.858 -2.839 -29.475 1.00 91.00 225 LEU A N 1
ATOM 1797 C CA . LEU A 1 225 ? 20.967 -1.377 -29.478 1.00 91.00 225 LEU A CA 1
ATOM 1798 C C . LEU A 1 225 ? 22.423 -0.901 -29.590 1.00 91.00 225 LEU A C 1
ATOM 1800 O O . LEU A 1 225 ? 22.719 -0.052 -30.424 1.00 91.00 225 LEU A O 1
ATOM 1804 N N . LYS A 1 226 ? 23.352 -1.522 -28.850 1.00 90.62 226 LYS A N 1
ATOM 1805 C CA . LYS A 1 226 ? 24.793 -1.216 -28.946 1.00 90.62 226 LYS A CA 1
ATOM 1806 C C . LYS A 1 226 ? 25.383 -1.469 -30.334 1.00 90.62 226 LYS A C 1
ATOM 1808 O O . LYS A 1 226 ? 26.386 -0.857 -30.684 1.00 90.62 226 LYS A O 1
ATOM 1813 N N . SER A 1 227 ? 24.789 -2.360 -31.130 1.00 91.69 227 SER A N 1
ATOM 1814 C CA . SER A 1 227 ? 25.268 -2.620 -32.494 1.00 91.69 227 SER A CA 1
ATOM 1815 C C . SER A 1 227 ? 25.042 -1.444 -33.451 1.00 91.69 227 SER A C 1
ATOM 1817 O O . SER A 1 227 ? 25.769 -1.333 -34.431 1.00 91.69 227 SER A O 1
ATOM 1819 N N . PHE A 1 228 ? 24.104 -0.542 -33.136 1.00 84.38 228 PHE A N 1
ATOM 1820 C CA . PHE A 1 228 ? 23.852 0.682 -33.905 1.00 84.38 228 PHE A CA 1
ATOM 1821 C C . PHE A 1 228 ? 24.722 1.866 -33.470 1.00 84.38 228 PHE A C 1
ATOM 1823 O O . PHE A 1 228 ? 24.826 2.832 -34.209 1.00 84.38 228 PHE A O 1
ATOM 1830 N N . GLU A 1 229 ? 25.338 1.810 -32.285 1.00 77.19 229 GLU A N 1
ATOM 1831 C CA . GLU A 1 229 ? 26.233 2.867 -31.783 1.00 77.19 229 GLU A CA 1
ATOM 1832 C C . GLU A 1 229 ? 27.684 2.689 -32.267 1.00 77.19 229 GLU A C 1
ATOM 1834 O O . GLU A 1 229 ? 28.500 3.597 -32.136 1.00 77.19 229 GLU A O 1
ATOM 1839 N N . ALA A 1 230 ? 28.017 1.507 -32.795 1.00 60.38 230 ALA A N 1
ATOM 1840 C CA . ALA A 1 230 ? 29.366 1.128 -33.216 1.00 60.38 230 ALA A CA 1
ATOM 1841 C C . ALA A 1 230 ? 29.614 1.240 -34.736 1.00 60.38 230 ALA A C 1
ATOM 1843 O O . ALA A 1 230 ? 30.701 0.874 -35.188 1.00 60.38 230 ALA A O 1
ATOM 1844 N N . GLY A 1 231 ? 28.626 1.697 -35.513 1.00 47.62 231 GLY A N 1
ATOM 1845 C CA . GLY A 1 231 ? 28.720 1.941 -36.959 1.00 47.62 231 GLY A CA 1
ATOM 1846 C C . GLY A 1 231 ? 28.512 3.409 -37.282 1.00 47.62 231 GLY A C 1
ATOM 1847 O O . GLY A 1 231 ? 29.186 3.885 -38.220 1.00 47.62 231 GLY A O 1
#

Organism: NCBI:txid1618413

Sequence (231 aa):
MTNYRLGNIWAKAVPAYLVAFAIFWVGNMGTRIIKEILVWRWIKNPKKIGFVEVFFISLIVIGGLMPMFFLQAGTPWNTIQFFYYSLFFSGILAGVALGEILSKAKTVLTRSVLIVGTILLTVPTTLGTLAHYLPARPPAKISNEELEALSFLVKEPQGVILTYPFDRFKAKEAEANPPRPLYLYESTAYVSAFAKKPVFLEDEVNLDITGYSWGERKLKVEKFLKSFEAG

Secondary structure (DSSP, 8-state):
-HHHHHTT-HHHHHHHHHHHHHHHHHHHHGGGGGGHHHHHHHHH-GGG--HHHHHHHHHHHHHHHHHHH---SS-HHHHHTTHHHHHHHHHHHHHHHHHHHHHH--SHHHHHHHHHHHHHHHHHHHHHHHHHHS-SS-SEE--HHHHHHHHHHHHSPS-PBP-PPP-HHHHHHHHTSSSEEGGG-SS--HHHHHHTS-BSS--HHHHHHTT--HHHHHHHHHHHHHHHH--

pLDDT: mean 91.28, std 6.66, range [47.62, 98.06]